Protein AF-A0A1B1E0W0-F1 (afdb_monomer_lite)

InterPro domains:
  IPR008780 Plasmodium vivax Vir [PF05795] (22-224)

Organism: NCBI:txid208452

Sequence (272 aa):
MASEPTSLPSEVLFYGPFRRSTWTDSKECVEGIKNALETNASAESYFNQVNKAVCYVSSMYEHQKNTYSNKEPCHFLYYWIGDVLFSILEENNIKTLLQTICRSIQEKCWNGNFEIPCNPIGKEFFDHMKITYDFLYDYSNIKEYLQHYNTNHNMNFTNYLEKVKEAKNYMSGGCNNQSGYCNNFWNPRKADIEQKLSNLESEINSAQDVKSRAEAAKQSTQLKLDEAILQANKASSLSSAFGTLAALELPAALFLLYKTLSPNNPPTTIIT

Secondary structure (DSSP, 8-state):
-PPP-TTSHHIIIIIHHHHH------SSSSHHHHHHHHT-HHHHTTHHHHHHHHHHHHHHHHS-TT-TT--HHHHHHHHHHHHHHHHHS-HHHHHHHHHHHHHHHHHHHHTT--SS--S---HHHHHHHHHHHHHHHHHHHHHHHHHHSTTT-----HHHHHHHHHHHHHHHHHTTS--HHIIIIIHHHHHHHHHHHHHHHHHHHHHHHHHHHHHHHHHHHHHHHHHHHHHHHHHHHHTTTS-----SSHHHHHHHHHHHH-----------

pLDDT: mean 75.92, std 16.75, range [30.64, 97.19]

Radius of gyration: 27.87 Å; chains: 1; bounding box: 70×48×80 Å

Foldseek 3Di:
DDDDDCPFCLNVVALVCLQVFPDDDDPLQADQLVVLQVVDPQSNVCSVSLSSSSNVLVVVPVVVVPCLPDPSSVVSSLLNVLVVCVVTDDFVSSQVSSLSVVVVSCVRNPVNDDQDDSHRDGPVLSVLLVLLSSCVRRLVVLLVCLVPVLADDPDDCPVSLVSNVVSLVVLVVVLPDPDSNSVRPCVVCSVVSVVSSVSSVVSNVVSVVVHVVVVVVVVVVVVVVVVVVVVVVVVVVVPVPDDDDDDPCVVVVVVVVVPVVDVDDDDDDDDD

Structure (mmCIF, N/CA/C/O backbone):
data_AF-A0A1B1E0W0-F1
#
_entry.id   AF-A0A1B1E0W0-F1
#
loop_
_atom_site.group_PDB
_atom_site.id
_atom_site.type_symbol
_atom_site.label_atom_id
_atom_site.label_alt_id
_atom_site.label_comp_id
_atom_site.label_asym_id
_atom_site.label_entity_id
_atom_site.label_seq_id
_atom_site.pdbx_PDB_ins_code
_atom_site.Cartn_x
_atom_site.Cartn_y
_atom_site.Cartn_z
_atom_site.occupancy
_atom_site.B_iso_or_equiv
_atom_site.auth_seq_id
_atom_site.auth_comp_id
_atom_site.auth_asym_id
_atom_site.auth_atom_id
_atom_site.pdbx_PDB_model_num
ATOM 1 N N . MET A 1 1 ? 5.395 -13.552 3.828 1.00 30.64 1 MET A N 1
ATOM 2 C CA . MET A 1 1 ? 4.331 -12.580 3.493 1.00 30.64 1 MET A CA 1
ATOM 3 C C . MET A 1 1 ? 3.127 -12.862 4.382 1.00 30.64 1 MET A C 1
ATOM 5 O O . MET A 1 1 ? 2.525 -13.915 4.235 1.00 30.64 1 MET A O 1
ATOM 9 N N . ALA A 1 2 ? 2.840 -12.001 5.362 1.00 34.72 2 ALA A N 1
ATOM 10 C CA . ALA A 1 2 ? 1.642 -12.109 6.201 1.00 34.72 2 ALA A CA 1
ATOM 11 C C . ALA A 1 2 ? 0.484 -11.351 5.530 1.00 34.72 2 ALA A C 1
ATOM 13 O O . ALA A 1 2 ? 0.670 -10.193 5.146 1.00 34.72 2 ALA A O 1
ATOM 14 N N . SER A 1 3 ? -0.661 -12.021 5.377 1.00 41.28 3 SER A N 1
ATOM 15 C CA . SER A 1 3 ? -1.827 -11.607 4.586 1.00 41.28 3 SER A CA 1
ATOM 16 C C . SER A 1 3 ? -2.384 -10.243 5.000 1.00 41.28 3 SER A C 1
ATOM 18 O O . SER A 1 3 ? -2.730 -10.038 6.164 1.00 41.28 3 SER A O 1
ATOM 20 N N . GLU A 1 4 ? -2.493 -9.329 4.037 1.00 54.56 4 GLU A N 1
ATOM 21 C CA . GLU A 1 4 ? -3.364 -8.153 4.132 1.00 54.56 4 GLU A CA 1
ATOM 22 C C . GLU A 1 4 ? -4.824 -8.590 4.356 1.00 54.56 4 GLU A C 1
ATOM 24 O O . GLU A 1 4 ? -5.177 -9.728 4.019 1.00 54.56 4 GLU A O 1
ATOM 29 N N . PRO A 1 5 ? -5.686 -7.740 4.944 1.00 60.66 5 PRO A N 1
ATOM 30 C CA . PRO A 1 5 ? -7.094 -8.079 5.086 1.00 60.66 5 PRO A CA 1
ATOM 31 C C . PRO A 1 5 ? -7.699 -8.278 3.690 1.00 60.66 5 PRO A C 1
ATOM 33 O O . PRO A 1 5 ? -7.774 -7.347 2.893 1.00 60.66 5 PRO A O 1
ATOM 36 N N . THR A 1 6 ? -8.140 -9.502 3.392 1.00 62.00 6 THR A N 1
ATOM 37 C CA . THR A 1 6 ? -8.578 -9.926 2.048 1.00 62.00 6 THR A CA 1
ATOM 38 C C . THR A 1 6 ? -9.863 -9.249 1.553 1.00 62.00 6 THR A C 1
ATOM 40 O O . THR A 1 6 ? -10.331 -9.521 0.449 1.00 62.00 6 THR A O 1
ATOM 43 N N . SER A 1 7 ? -10.450 -8.388 2.380 1.00 78.31 7 SER A N 1
ATOM 44 C CA . SER A 1 7 ? -11.706 -7.677 2.158 1.00 78.31 7 SER A CA 1
ATOM 45 C C . SER A 1 7 ? -11.531 -6.178 1.906 1.00 78.31 7 SER A C 1
ATOM 47 O O . SER A 1 7 ? -12.537 -5.483 1.783 1.00 78.31 7 SER A O 1
ATOM 49 N N . LEU A 1 8 ? -10.298 -5.657 1.875 1.00 86.56 8 LEU A N 1
ATOM 50 C CA . LEU A 1 8 ? -10.072 -4.245 1.561 1.00 86.56 8 LEU 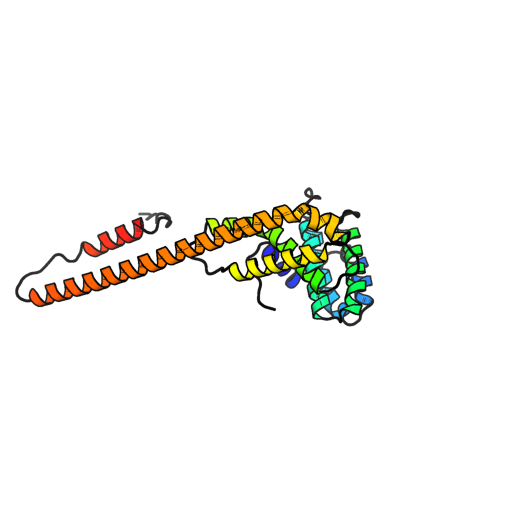A CA 1
ATOM 51 C C . LEU A 1 8 ? -10.432 -3.934 0.098 1.00 86.56 8 LEU A C 1
ATOM 53 O O . LEU A 1 8 ? -10.229 -4.789 -0.767 1.00 86.56 8 LEU A O 1
ATOM 57 N N . PRO A 1 9 ? -10.945 -2.728 -0.206 1.00 89.56 9 PRO A N 1
ATOM 58 C CA . PRO A 1 9 ? -11.277 -2.321 -1.571 1.00 89.56 9 PRO A CA 1
ATOM 59 C C . PRO A 1 9 ? -10.138 -2.513 -2.576 1.00 89.56 9 PRO A C 1
ATOM 61 O O . PRO A 1 9 ? -10.383 -3.046 -3.655 1.00 89.56 9 PRO A O 1
ATOM 64 N N . SER A 1 10 ? -8.907 -2.133 -2.227 1.00 92.25 10 SER A N 1
ATOM 65 C CA . SER A 1 10 ? -7.709 -2.333 -3.055 1.00 92.25 10 SER A CA 1
ATOM 66 C C . SER A 1 10 ? -7.548 -3.799 -3.487 1.00 92.25 10 SER A C 1
ATOM 68 O O . SER A 1 10 ? -7.395 -4.125 -4.669 1.00 92.25 10 SER A O 1
ATOM 70 N N . GLU A 1 11 ? -7.678 -4.707 -2.526 1.00 90.81 11 GLU A N 1
ATOM 71 C CA . GLU A 1 11 ? -7.554 -6.147 -2.707 1.00 90.81 11 GLU A CA 1
ATOM 72 C C . GLU A 1 11 ? -8.745 -6.749 -3.470 1.00 90.81 11 GLU A C 1
ATOM 74 O O . GLU A 1 11 ? -8.561 -7.599 -4.345 1.00 90.81 11 GLU A O 1
ATOM 79 N N . VAL A 1 12 ? -9.969 -6.298 -3.188 1.00 89.25 12 VAL A N 1
ATOM 80 C CA . VAL A 1 12 ? -11.199 -6.821 -3.802 1.00 89.25 12 VAL A CA 1
ATOM 81 C C . VAL A 1 12 ? -11.369 -6.343 -5.245 1.00 89.25 12 VAL A C 1
ATOM 83 O O . VAL A 1 12 ? -11.766 -7.135 -6.102 1.00 89.25 12 VAL A O 1
ATOM 86 N N . LEU A 1 13 ? -11.075 -5.072 -5.523 1.00 89.31 13 LEU A N 1
ATOM 87 C CA . LEU A 1 13 ? -11.341 -4.433 -6.816 1.00 89.31 13 LEU A CA 1
ATOM 88 C C . LEU A 1 13 ? -10.176 -4.555 -7.803 1.00 89.31 13 LEU A C 1
ATOM 90 O O . LEU A 1 13 ? -10.413 -4.551 -9.015 1.00 89.31 13 LEU A O 1
ATOM 94 N N . PHE A 1 14 ? -8.941 -4.692 -7.306 1.00 91.69 14 PHE A N 1
ATOM 95 C CA . PHE A 1 14 ? -7.744 -4.673 -8.149 1.00 91.69 14 PHE A CA 1
ATOM 96 C C . PHE A 1 14 ? -6.871 -5.905 -7.966 1.00 91.69 14 PHE A C 1
ATOM 98 O O . PHE A 1 14 ? -6.846 -6.761 -8.849 1.00 91.69 14 PHE A O 1
ATOM 105 N N . TYR A 1 15 ? -6.184 -6.050 -6.832 1.00 92.94 15 TYR A N 1
ATOM 106 C CA . TYR A 1 15 ? -5.160 -7.089 -6.689 1.00 92.94 15 TYR A CA 1
ATOM 107 C C . TYR A 1 15 ? -5.728 -8.514 -6.822 1.00 92.94 15 TYR A C 1
ATOM 109 O O . TYR A 1 15 ? -5.129 -9.371 -7.475 1.00 92.94 15 TYR A O 1
ATOM 117 N N . GLY A 1 16 ? -6.909 -8.781 -6.260 1.00 91.19 16 GLY A N 1
ATOM 118 C CA . GLY A 1 16 ? -7.642 -10.040 -6.428 1.00 91.19 16 GLY A CA 1
ATOM 119 C C . GLY A 1 16 ? -7.990 -10.335 -7.884 1.00 91.19 16 GLY A C 1
ATOM 120 O O . GLY A 1 16 ? -7.612 -11.398 -8.390 1.00 91.19 16 GLY A O 1
ATOM 121 N N . PRO A 1 17 ? -8.688 -9.421 -8.575 1.00 89.31 17 PRO A N 1
ATOM 122 C CA . PRO A 1 17 ? -8.929 -9.524 -10.007 1.00 89.31 17 PRO A CA 1
ATOM 123 C C . PRO A 1 17 ? -7.660 -9.690 -10.846 1.00 89.31 17 PRO A C 1
ATOM 125 O O . PRO A 1 17 ? -7.644 -10.573 -11.694 1.00 89.31 17 PRO A O 1
ATOM 128 N N . PHE A 1 18 ? -6.570 -8.964 -10.586 1.00 89.75 18 PHE A N 1
ATOM 129 C CA . PHE A 1 18 ? -5.314 -9.128 -11.330 1.00 89.75 18 PHE A CA 1
ATOM 130 C C . PHE A 1 18 ? -4.737 -10.543 -11.192 1.00 89.75 18 PHE A C 1
ATOM 132 O O . PHE A 1 18 ? -4.325 -11.143 -12.183 1.00 89.75 18 PHE A O 1
ATOM 139 N N . ARG A 1 19 ? -4.782 -11.129 -9.986 1.00 88.69 19 ARG A N 1
ATOM 140 C CA . ARG A 1 19 ? -4.324 -12.511 -9.751 1.00 88.69 19 ARG A CA 1
ATOM 141 C C . ARG A 1 19 ? -5.194 -13.561 -10.447 1.00 88.69 19 ARG A C 1
ATOM 143 O O . ARG A 1 19 ? -4.672 -14.606 -10.830 1.00 88.69 19 ARG A O 1
ATOM 150 N N . ARG A 1 20 ? -6.504 -13.314 -10.576 1.00 85.75 20 ARG A N 1
ATOM 151 C CA . ARG A 1 20 ? -7.496 -14.286 -11.084 1.00 85.75 20 ARG A CA 1
ATOM 152 C C . ARG A 1 20 ? -7.978 -14.022 -12.510 1.00 85.75 20 ARG A C 1
ATOM 154 O O . ARG A 1 20 ? -8.744 -14.829 -13.030 1.00 85.75 20 ARG A O 1
ATOM 161 N N . SER A 1 21 ? -7.586 -12.906 -13.118 1.00 75.31 21 SER A N 1
ATOM 162 C CA . SER A 1 21 ? -8.107 -12.458 -14.407 1.00 75.31 21 SER A CA 1
ATOM 163 C C . SER A 1 21 ? -7.947 -13.547 -15.468 1.00 75.31 21 SER A C 1
ATOM 165 O O . SER A 1 21 ? -6.890 -14.161 -15.611 1.00 75.31 21 SER A O 1
ATOM 167 N N . THR A 1 22 ? -9.009 -13.789 -16.229 1.00 72.44 22 THR A N 1
ATOM 168 C CA . THR A 1 22 ? -9.003 -14.654 -17.417 1.00 72.44 22 THR A CA 1
ATOM 169 C C . THR A 1 22 ? -9.140 -13.843 -18.703 1.00 72.44 22 THR A C 1
ATOM 171 O O . THR A 1 22 ? -9.310 -14.425 -19.772 1.00 72.44 22 THR A O 1
ATOM 174 N N . TRP A 1 23 ? -9.072 -12.512 -18.608 1.00 68.00 23 TRP A N 1
ATOM 175 C CA . TRP A 1 23 ? -9.253 -11.604 -19.734 1.00 68.00 23 TRP A CA 1
ATOM 176 C C . TRP A 1 23 ? -8.118 -11.772 -20.744 1.00 68.00 23 TRP A C 1
ATOM 178 O O . TRP A 1 23 ? -6.946 -11.594 -20.419 1.00 68.00 23 TRP A O 1
ATOM 188 N N . THR A 1 24 ? -8.473 -12.152 -21.969 1.00 65.62 24 THR A N 1
ATOM 189 C CA . THR A 1 24 ? -7.525 -12.396 -23.073 1.00 65.62 24 THR A CA 1
ATOM 190 C C . THR A 1 24 ? -7.812 -11.534 -24.300 1.00 65.62 24 THR A C 1
ATOM 192 O O . THR A 1 24 ? -6.948 -11.403 -25.166 1.00 65.62 24 THR A O 1
ATOM 195 N N . ASP A 1 25 ? -8.974 -10.882 -24.340 1.00 56.78 25 ASP A N 1
ATOM 196 C CA . ASP A 1 25 ? -9.397 -10.050 -25.457 1.00 56.78 25 ASP A CA 1
ATOM 197 C C . ASP A 1 25 ? -8.880 -8.625 -25.300 1.00 56.78 25 ASP A C 1
ATOM 199 O O . ASP A 1 25 ? -9.487 -7.801 -24.626 1.00 56.78 25 ASP A O 1
ATOM 203 N N . SER A 1 26 ? -7.739 -8.344 -25.928 1.00 54.69 26 SER A N 1
ATOM 204 C CA . SER A 1 26 ? -7.399 -7.022 -26.458 1.00 54.69 26 SER A CA 1
ATOM 205 C C . SER A 1 26 ? -6.058 -7.091 -27.186 1.00 54.69 26 SER A C 1
ATOM 207 O O . SER A 1 26 ? -5.035 -7.457 -26.611 1.00 54.69 26 SER A O 1
ATOM 209 N N . LYS A 1 27 ? -6.044 -6.708 -28.467 1.00 53.06 27 LYS A N 1
ATOM 210 C CA . LYS A 1 27 ? -4.804 -6.543 -29.243 1.00 53.06 27 LYS A CA 1
ATOM 211 C C . LYS A 1 27 ? -4.024 -5.286 -28.828 1.00 53.06 27 LYS A C 1
ATOM 213 O O . LYS A 1 27 ? -2.831 -5.204 -29.095 1.00 53.06 27 LYS A O 1
ATOM 218 N N . GLU A 1 28 ? -4.669 -4.329 -28.157 1.00 55.34 28 GLU A N 1
ATOM 219 C CA . GLU A 1 28 ? -4.075 -3.035 -27.789 1.00 55.34 28 GLU A CA 1
ATOM 220 C C . GLU A 1 28 ? -3.400 -3.021 -26.410 1.00 55.34 28 GLU A C 1
ATOM 222 O O . GLU A 1 28 ? -2.603 -2.116 -26.136 1.00 55.34 28 GLU A O 1
ATOM 227 N N . CYS A 1 29 ? -3.663 -4.032 -25.575 1.00 60.81 29 CYS A N 1
ATOM 228 C CA . CYS A 1 29 ? -3.142 -4.155 -24.208 1.00 60.81 29 CYS A CA 1
ATOM 229 C C . CYS A 1 29 ? -1.667 -4.569 -24.114 1.00 60.81 29 CYS A C 1
ATOM 231 O O . CYS A 1 29 ? -1.077 -4.507 -23.040 1.00 60.81 29 CYS A O 1
ATOM 233 N N . VAL A 1 30 ? -1.065 -5.024 -25.214 1.00 62.91 30 VAL A N 1
ATOM 234 C CA . VAL A 1 30 ? 0.010 -6.021 -25.120 1.00 62.91 30 VAL A CA 1
ATOM 235 C C . VAL A 1 30 ? 1.390 -5.496 -25.512 1.00 62.91 30 VAL A C 1
ATOM 237 O O . VAL A 1 30 ? 2.377 -5.842 -24.872 1.00 62.91 30 VAL A O 1
ATOM 240 N N . GLU A 1 31 ? 1.491 -4.670 -26.555 1.00 67.31 31 GLU A N 1
ATOM 241 C CA . GLU A 1 31 ? 2.745 -4.544 -27.317 1.00 67.31 31 GLU A CA 1
ATOM 242 C C . GLU A 1 31 ? 3.930 -3.984 -26.505 1.00 67.31 31 GLU A C 1
ATOM 244 O O . GLU A 1 31 ? 4.997 -4.592 -26.488 1.00 67.31 31 GLU A O 1
ATOM 249 N N . GLY A 1 32 ? 3.746 -2.894 -25.750 1.00 68.06 32 GLY A N 1
ATOM 250 C CA . GLY A 1 32 ? 4.831 -2.296 -24.953 1.00 68.06 32 GLY A CA 1
ATOM 251 C C . GLY A 1 32 ? 5.286 -3.165 -23.772 1.00 68.06 32 GLY A C 1
ATOM 252 O O . GLY A 1 32 ? 6.482 -3.339 -23.540 1.00 68.06 32 GLY A O 1
ATOM 253 N N . ILE A 1 33 ? 4.335 -3.772 -23.055 1.00 70.06 33 ILE A N 1
ATOM 254 C CA . ILE A 1 33 ? 4.616 -4.596 -21.867 1.00 70.06 33 ILE A CA 1
ATOM 255 C C . ILE A 1 33 ? 5.191 -5.958 -22.269 1.00 70.06 33 ILE A C 1
ATOM 257 O O . ILE A 1 33 ? 6.099 -6.457 -21.606 1.00 70.06 33 ILE A O 1
ATOM 261 N N . LYS A 1 34 ? 4.724 -6.529 -23.384 1.00 71.81 34 LYS A N 1
ATOM 262 C CA . LYS A 1 34 ? 5.293 -7.740 -23.982 1.00 71.81 34 LYS A CA 1
ATOM 263 C C . LYS A 1 34 ? 6.762 -7.546 -24.325 1.00 71.81 34 LYS A C 1
ATOM 265 O O . LYS A 1 34 ? 7.596 -8.288 -23.818 1.00 71.81 34 LYS A O 1
ATOM 270 N N . ASN A 1 35 ? 7.068 -6.507 -25.102 1.00 72.81 35 ASN A N 1
ATOM 271 C CA . ASN A 1 35 ? 8.436 -6.211 -25.514 1.00 72.81 35 ASN A CA 1
ATOM 272 C C . ASN A 1 35 ? 9.352 -5.989 -24.302 1.00 72.81 35 ASN A C 1
ATOM 274 O O . ASN A 1 35 ? 10.508 -6.395 -24.328 1.00 72.81 35 ASN A O 1
ATOM 278 N N . ALA A 1 36 ? 8.843 -5.386 -23.220 1.00 71.44 36 ALA A N 1
ATOM 279 C CA . ALA A 1 36 ? 9.597 -5.227 -21.980 1.00 71.44 36 ALA A CA 1
ATOM 280 C C . ALA A 1 36 ? 9.909 -6.577 -21.308 1.00 71.44 36 ALA A C 1
ATOM 282 O O . ALA A 1 36 ? 11.049 -6.817 -20.914 1.00 71.44 36 ALA A O 1
ATOM 283 N N . LEU A 1 37 ? 8.917 -7.462 -21.190 1.00 72.00 37 LEU A N 1
ATOM 284 C CA . LEU A 1 37 ? 9.051 -8.748 -20.498 1.00 72.00 37 LEU A CA 1
ATOM 285 C C . LEU A 1 37 ? 9.873 -9.778 -21.290 1.00 72.00 37 LEU A C 1
ATOM 287 O O . LEU A 1 37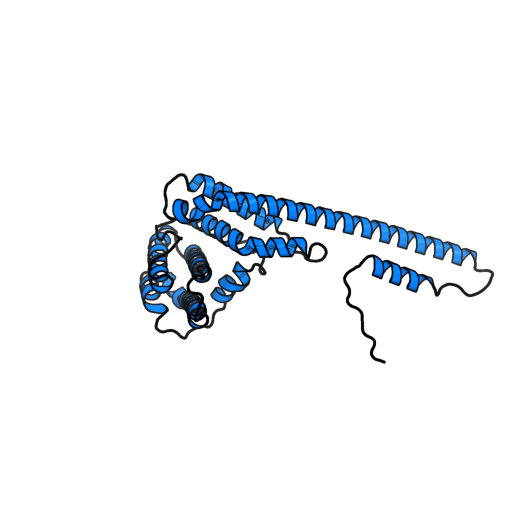 ? 10.612 -10.541 -20.677 1.00 72.00 37 LEU A O 1
ATOM 291 N N . GLU A 1 38 ? 9.829 -9.755 -22.625 1.00 72.81 38 GLU A N 1
ATOM 292 C CA . GLU A 1 38 ? 10.633 -10.638 -23.494 1.00 72.81 38 GLU A CA 1
ATOM 293 C C . GLU A 1 38 ? 12.147 -10.387 -23.382 1.00 72.81 38 GLU A C 1
ATOM 295 O O . GLU A 1 38 ? 12.949 -11.256 -23.719 1.00 72.81 38 GLU A O 1
ATOM 300 N N . THR A 1 39 ? 12.572 -9.235 -22.847 1.00 72.19 39 THR A N 1
ATOM 301 C CA . THR A 1 39 ? 13.998 -8.979 -22.572 1.00 72.19 39 THR A CA 1
ATOM 302 C C . THR A 1 39 ? 14.554 -9.801 -21.401 1.00 72.19 39 THR A C 1
ATOM 304 O O . THR A 1 39 ? 15.762 -9.780 -21.160 1.00 72.19 39 THR A O 1
ATOM 307 N N . ASN A 1 40 ? 13.705 -10.537 -20.669 1.00 69.38 40 ASN A N 1
ATOM 308 C CA . ASN A 1 40 ? 14.100 -11.350 -19.523 1.00 69.38 40 ASN A CA 1
ATOM 309 C C . ASN A 1 40 ? 13.359 -12.702 -19.495 1.00 69.38 40 ASN A C 1
ATOM 311 O O . ASN A 1 40 ? 12.164 -12.761 -19.217 1.00 69.38 40 ASN A O 1
ATOM 315 N N . ALA A 1 41 ? 14.092 -13.803 -19.690 1.00 68.69 41 ALA A N 1
ATOM 316 C CA . ALA A 1 41 ? 13.530 -15.159 -19.762 1.00 68.69 41 ALA A CA 1
ATOM 317 C C . ALA A 1 41 ? 12.743 -15.590 -18.504 1.00 68.69 41 ALA A C 1
ATOM 319 O O . ALA A 1 41 ? 11.774 -16.340 -18.597 1.00 68.69 41 ALA A O 1
ATOM 320 N N . SER A 1 42 ? 13.116 -15.104 -17.314 1.00 69.44 42 SER A N 1
ATOM 321 C CA . SER A 1 42 ? 12.374 -15.394 -16.079 1.00 69.44 42 SER A CA 1
ATOM 322 C C . SER A 1 42 ? 11.059 -14.609 -16.010 1.00 69.44 42 SER A C 1
ATOM 324 O O . SER A 1 42 ? 10.048 -15.135 -15.539 1.00 69.44 42 SER A O 1
ATOM 326 N N . ALA A 1 43 ? 11.045 -13.373 -16.516 1.00 67.00 43 ALA A N 1
ATOM 327 C CA . ALA A 1 43 ? 9.855 -12.524 -16.569 1.00 67.00 43 ALA A CA 1
ATOM 328 C C . ALA A 1 43 ? 8.866 -12.952 -17.671 1.00 67.00 43 ALA A C 1
ATOM 330 O O . ALA A 1 43 ? 7.656 -12.788 -17.505 1.00 67.00 43 ALA A O 1
ATOM 331 N N . GLU A 1 44 ? 9.362 -13.566 -18.750 1.00 69.62 44 GLU A N 1
ATOM 332 C CA . GLU A 1 44 ? 8.558 -14.133 -19.840 1.00 69.62 44 GLU A CA 1
ATOM 333 C C . GLU A 1 44 ? 7.491 -15.111 -19.317 1.00 69.62 44 GLU A C 1
ATOM 335 O O . GLU A 1 44 ? 6.336 -15.067 -19.737 1.00 69.62 44 GLU A O 1
ATOM 340 N N . SER A 1 45 ? 7.830 -15.927 -18.312 1.00 71.19 45 SER A N 1
ATOM 341 C CA . SER A 1 45 ? 6.894 -16.893 -17.713 1.00 71.19 45 SER A CA 1
ATOM 342 C C . SER A 1 45 ? 5.669 -16.251 -17.034 1.00 71.19 45 SER A C 1
ATOM 344 O O . SER A 1 45 ? 4.615 -16.883 -16.932 1.00 71.19 45 SER A O 1
ATOM 346 N N . TYR A 1 46 ? 5.763 -14.974 -16.645 1.00 74.94 46 TYR A N 1
ATOM 347 C CA . TYR A 1 46 ? 4.679 -14.200 -16.026 1.00 74.94 46 TYR A CA 1
ATOM 348 C C . TYR A 1 46 ? 3.953 -13.287 -17.009 1.00 74.94 46 TYR A C 1
ATOM 350 O O . TYR A 1 46 ? 2.938 -12.685 -16.647 1.00 74.94 46 TYR A O 1
ATOM 358 N N . PHE A 1 47 ? 4.408 -13.232 -18.263 1.00 76.62 47 PHE A N 1
ATOM 359 C CA . PHE A 1 47 ? 3.803 -12.423 -19.314 1.00 76.62 47 PHE A CA 1
ATOM 360 C C . PHE A 1 47 ? 2.296 -12.640 -19.406 1.00 76.62 47 PHE A C 1
ATOM 362 O O . PHE A 1 47 ? 1.536 -11.679 -19.375 1.00 76.62 47 PHE A O 1
ATOM 369 N N . ASN A 1 48 ? 1.845 -13.896 -19.421 1.00 77.31 48 ASN A N 1
ATOM 370 C CA . ASN A 1 48 ? 0.420 -14.202 -19.512 1.00 77.31 48 ASN A CA 1
ATOM 371 C C . ASN A 1 48 ? -0.382 -13.617 -18.341 1.00 77.31 48 ASN A C 1
ATOM 373 O O . ASN A 1 48 ? -1.494 -13.135 -18.549 1.00 77.31 48 ASN A O 1
ATOM 377 N N . GLN A 1 49 ? 0.160 -13.649 -17.121 1.00 82.12 49 GLN A N 1
ATOM 378 C CA . GLN A 1 49 ? -0.521 -13.119 -15.940 1.00 82.12 49 GLN A CA 1
ATOM 379 C C . GLN A 1 49 ? -0.543 -11.590 -15.956 1.00 82.12 49 GLN A C 1
ATOM 381 O O . GLN A 1 49 ? -1.596 -10.992 -15.739 1.00 82.12 49 GLN A O 1
ATOM 386 N N . VAL A 1 50 ? 0.593 -10.962 -16.276 1.00 81.31 50 VAL A N 1
ATOM 387 C CA . VAL A 1 50 ? 0.683 -9.505 -16.407 1.00 81.31 50 VAL A CA 1
ATOM 388 C C . VAL A 1 50 ? -0.243 -9.003 -17.505 1.00 81.31 50 VAL A C 1
ATOM 390 O O . VAL A 1 50 ? -1.008 -8.071 -17.284 1.00 81.31 50 VAL A O 1
ATOM 393 N N . ASN A 1 51 ? -0.260 -9.681 -18.648 1.00 78.81 51 ASN A N 1
ATOM 394 C CA . ASN A 1 51 ? -1.126 -9.351 -19.766 1.00 78.81 51 ASN A CA 1
ATOM 395 C C . ASN A 1 51 ? -2.609 -9.395 -19.375 1.00 78.81 51 ASN A C 1
ATOM 397 O O . ASN A 1 51 ? -3.351 -8.462 -19.654 1.00 78.81 51 ASN A O 1
ATOM 401 N N . LYS A 1 52 ? -3.039 -10.437 -18.655 1.00 83.00 52 LYS A N 1
ATOM 402 C CA . LYS A 1 52 ? -4.417 -10.556 -18.152 1.00 83.00 52 LYS A CA 1
ATOM 403 C C . LYS A 1 52 ? -4.801 -9.429 -17.189 1.00 83.00 52 LYS A C 1
ATOM 405 O O . LYS A 1 52 ? -5.955 -8.997 -17.196 1.00 83.00 52 LYS A O 1
ATOM 410 N N . ALA A 1 53 ? -3.868 -8.965 -16.358 1.00 85.62 53 ALA A N 1
ATOM 411 C CA . ALA A 1 53 ? -4.090 -7.833 -15.460 1.00 85.62 53 ALA A CA 1
ATOM 412 C C . ALA A 1 53 ? -4.185 -6.506 -16.231 1.00 85.62 53 ALA A C 1
ATOM 414 O O . ALA A 1 53 ? -5.091 -5.715 -15.973 1.00 85.62 53 ALA A O 1
ATOM 415 N N . VAL A 1 54 ? -3.317 -6.297 -17.226 1.00 81.00 54 VAL A N 1
ATOM 416 C CA . VAL A 1 54 ? -3.359 -5.123 -18.113 1.00 81.00 54 VAL A CA 1
ATOM 417 C C . VAL A 1 54 ? -4.674 -5.084 -18.892 1.00 81.00 54 VAL A C 1
ATOM 419 O O . VAL A 1 54 ? -5.352 -4.063 -18.873 1.00 81.00 54 VAL A O 1
ATOM 422 N N . CYS A 1 55 ? -5.087 -6.205 -19.495 1.00 79.00 55 CYS A N 1
ATOM 423 C CA . CYS A 1 55 ? -6.365 -6.310 -20.201 1.00 79.00 55 CYS A CA 1
ATOM 424 C C . CYS A 1 55 ? -7.557 -6.006 -19.296 1.00 79.00 55 CYS A C 1
ATOM 426 O O . CYS A 1 55 ? -8.482 -5.309 -19.706 1.00 79.00 55 CYS A O 1
ATOM 428 N N . TYR A 1 56 ? -7.530 -6.495 -18.054 1.00 83.50 56 TYR A N 1
ATOM 429 C CA . TYR A 1 56 ? -8.567 -6.167 -17.085 1.00 83.50 56 TYR A CA 1
ATOM 430 C C . TYR A 1 56 ? -8.625 -4.653 -16.836 1.00 83.50 56 TYR A C 1
ATOM 432 O O . TYR A 1 56 ? -9.699 -4.068 -16.951 1.00 83.50 56 TYR A O 1
ATOM 440 N N . VAL A 1 57 ? -7.485 -3.995 -16.604 1.00 80.75 57 VAL A N 1
ATOM 441 C CA . VAL A 1 57 ? -7.428 -2.533 -16.443 1.00 80.75 57 VAL A CA 1
ATOM 442 C C . VAL A 1 57 ? -7.947 -1.798 -17.679 1.00 80.75 57 VAL A C 1
ATOM 444 O O . VAL A 1 57 ? -8.778 -0.906 -17.537 1.00 80.75 57 VAL A O 1
ATOM 447 N N . SER A 1 58 ? -7.544 -2.191 -18.887 1.00 76.38 58 SER A N 1
ATOM 448 C CA . SER A 1 58 ? -8.058 -1.594 -20.126 1.00 76.38 58 SER A CA 1
ATOM 449 C C . SER A 1 58 ? -9.574 -1.753 -20.269 1.00 76.38 58 SER A C 1
ATOM 451 O O . SER A 1 58 ? -10.259 -0.780 -20.583 1.00 76.38 58 SER A O 1
ATOM 453 N N . SER A 1 59 ? -10.126 -2.924 -19.935 1.00 76.25 59 SER A N 1
ATOM 454 C CA . SER A 1 59 ? -11.578 -3.153 -19.955 1.00 76.25 59 SER A CA 1
ATOM 455 C C . SER A 1 59 ? -12.336 -2.240 -18.980 1.00 76.25 59 SER A C 1
ATOM 457 O O . SER A 1 59 ? -13.447 -1.796 -19.283 1.00 76.25 59 SER A O 1
ATOM 459 N N . MET A 1 60 ? -11.723 -1.883 -17.840 1.00 76.81 60 MET A N 1
ATOM 460 C CA . MET A 1 60 ? -12.311 -0.927 -16.896 1.00 76.81 60 MET A CA 1
ATOM 461 C C . MET A 1 60 ? -12.489 0.457 -17.530 1.00 76.81 60 MET A C 1
ATOM 463 O O . MET A 1 60 ? -13.449 1.141 -17.192 1.00 76.81 60 MET A O 1
ATOM 467 N N . TYR A 1 61 ? -11.623 0.854 -18.467 1.00 71.38 61 TYR A N 1
ATOM 468 C CA . TYR A 1 61 ? -11.735 2.123 -19.190 1.00 71.38 61 TYR A CA 1
ATOM 469 C C . TYR A 1 61 ? -12.680 2.041 -20.398 1.00 71.38 61 TYR A C 1
ATOM 471 O O . TYR A 1 61 ? -13.455 2.966 -20.631 1.00 71.38 61 TYR A O 1
ATOM 479 N N . GLU A 1 62 ? -12.681 0.932 -21.141 1.00 64.50 62 GLU A N 1
ATOM 480 C CA . GLU A 1 62 ? -13.562 0.742 -22.307 1.00 64.50 62 GLU A CA 1
ATOM 481 C C . GLU A 1 62 ? -15.049 0.671 -21.926 1.00 64.50 62 GLU A C 1
ATOM 483 O O . GLU A 1 62 ? -15.916 1.208 -22.625 1.00 64.50 62 GLU A O 1
ATOM 488 N N . HIS A 1 63 ? -15.361 0.027 -20.799 1.00 56.62 63 HIS A N 1
ATOM 489 C CA . HIS A 1 63 ? -16.732 -0.097 -20.304 1.00 56.62 63 HIS A CA 1
ATOM 490 C C . HIS A 1 63 ? -17.206 1.131 -19.512 1.00 56.62 63 HIS A C 1
ATOM 492 O O . HIS A 1 63 ? -18.411 1.315 -19.332 1.00 56.62 63 HIS A O 1
ATOM 498 N N . GLN A 1 64 ? -16.294 2.019 -19.109 1.00 54.84 64 GLN A N 1
ATOM 499 C CA . GLN A 1 64 ? -16.601 3.286 -18.442 1.00 54.84 64 GLN A CA 1
ATOM 500 C C . GLN A 1 64 ? -16.464 4.458 -19.420 1.00 54.84 64 GLN A C 1
ATOM 502 O O . GLN A 1 64 ? -15.607 5.327 -19.267 1.00 54.84 64 GLN A O 1
ATOM 507 N N . LYS A 1 65 ? -17.354 4.509 -20.420 1.00 44.72 65 LYS A N 1
ATOM 508 C CA . LYS A 1 65 ? -17.364 5.498 -21.518 1.00 44.72 65 LYS A CA 1
ATOM 509 C C . LYS A 1 65 ? -17.388 6.993 -21.125 1.00 44.72 65 LYS A C 1
ATOM 511 O O . LYS A 1 65 ? -17.520 7.808 -22.027 1.00 44.72 65 LYS A O 1
ATOM 516 N N . ASN A 1 66 ? -17.277 7.392 -19.851 1.00 41.44 66 ASN A N 1
ATOM 517 C CA . ASN A 1 66 ? -17.290 8.806 -19.439 1.00 41.44 66 ASN A CA 1
ATOM 518 C C . ASN A 1 66 ? -16.527 9.164 -18.142 1.00 41.44 66 ASN A C 1
ATOM 520 O O . ASN A 1 66 ? -16.723 10.257 -17.616 1.00 41.44 66 ASN A O 1
ATOM 524 N N . THR A 1 67 ? -15.622 8.327 -17.624 1.00 45.72 67 THR A N 1
ATOM 525 C CA . THR A 1 67 ? -14.833 8.668 -16.416 1.00 45.72 67 THR A CA 1
ATOM 526 C C . THR A 1 67 ? -13.328 8.530 -16.642 1.00 45.72 67 THR A C 1
ATOM 528 O O . THR A 1 67 ? -12.627 7.834 -15.917 1.00 45.72 67 THR A O 1
ATOM 531 N N . TYR A 1 68 ? -12.798 9.288 -17.607 1.00 46.19 68 TYR A N 1
ATOM 532 C CA . TYR A 1 68 ? -11.356 9.451 -17.880 1.00 46.19 68 TYR A CA 1
ATOM 533 C C . TYR A 1 68 ? -10.536 10.091 -16.733 1.00 46.19 68 TYR A C 1
ATOM 535 O O . TYR A 1 68 ? -9.394 10.494 -16.934 1.00 46.19 68 TYR A O 1
ATOM 543 N N . SER A 1 69 ? -11.096 10.208 -15.526 1.00 53.41 69 SER A N 1
ATOM 544 C CA . SER A 1 69 ? -10.419 10.809 -14.372 1.00 53.41 69 SER A CA 1
ATOM 545 C C . SER A 1 69 ? -9.960 9.790 -13.327 1.00 53.41 69 SER A C 1
ATOM 547 O O . SER A 1 69 ? -9.189 10.172 -12.448 1.00 53.41 69 SER A O 1
ATOM 549 N N . ASN A 1 70 ? -10.420 8.533 -13.389 1.00 65.94 70 ASN A N 1
ATOM 550 C CA . ASN A 1 70 ? -10.097 7.530 -12.372 1.00 65.94 70 ASN A CA 1
ATOM 551 C C . ASN A 1 70 ? -8.703 6.954 -12.647 1.00 65.94 70 ASN A C 1
ATOM 553 O O . ASN A 1 70 ? -8.504 6.186 -13.597 1.00 65.94 70 ASN A O 1
ATOM 557 N N . LYS A 1 71 ? -7.722 7.383 -11.851 1.00 76.31 71 LYS A N 1
ATOM 558 C CA . LYS A 1 71 ? -6.326 6.988 -12.016 1.00 76.31 71 LYS A CA 1
ATOM 559 C C . LYS A 1 71 ? -5.955 5.687 -11.271 1.00 76.31 71 LYS A C 1
ATOM 561 O O . LYS A 1 71 ? -4.886 5.102 -11.420 1.00 76.31 71 LYS A O 1
ATOM 566 N N . GLU A 1 72 ? -6.847 5.220 -10.437 1.00 85.25 72 GLU A N 1
ATOM 567 C CA . GLU A 1 72 ? -6.624 4.161 -9.481 1.00 85.25 72 GLU A CA 1
ATOM 568 C C . GLU A 1 72 ? -6.257 2.829 -10.162 1.00 85.25 72 GLU A C 1
ATOM 570 O O . GLU A 1 72 ? -5.232 2.254 -9.783 1.00 85.25 72 GLU A O 1
ATOM 575 N N . PRO A 1 73 ? -6.962 2.364 -11.223 1.00 86.19 73 PRO A N 1
ATOM 576 C CA . PRO A 1 73 ? -6.707 1.054 -11.820 1.00 86.19 73 PRO A CA 1
ATOM 577 C C . PRO A 1 73 ? -5.251 0.800 -12.199 1.00 86.19 73 PRO A C 1
ATOM 579 O O . PRO A 1 73 ? -4.709 -0.243 -11.829 1.00 86.19 73 PRO A O 1
ATOM 582 N N . CYS A 1 74 ? -4.583 1.734 -12.885 1.00 83.75 74 CYS A N 1
ATOM 583 C CA . CYS A 1 74 ? -3.197 1.485 -13.273 1.00 83.75 74 CYS A CA 1
ATOM 584 C C . CYS A 1 74 ? -2.135 1.922 -12.256 1.00 83.75 74 CYS A C 1
ATOM 586 O O . CYS A 1 74 ? -0.996 1.470 -12.374 1.00 83.75 74 CYS A O 1
ATOM 588 N N . HIS A 1 75 ? -2.489 2.682 -11.212 1.00 87.06 75 HIS A N 1
ATOM 589 C CA . HIS A 1 75 ? -1.641 2.759 -10.017 1.00 87.06 75 HIS A CA 1
ATOM 590 C C . HIS A 1 75 ? -1.558 1.384 -9.339 1.00 87.06 75 HIS A C 1
ATOM 592 O O . HIS A 1 75 ? -0.463 0.885 -9.082 1.00 87.06 75 HIS A O 1
ATOM 598 N N . PHE A 1 76 ? -2.704 0.728 -9.138 1.00 91.31 76 PHE A N 1
ATOM 599 C CA . PHE A 1 76 ? -2.741 -0.628 -8.591 1.00 91.31 76 PHE A CA 1
ATOM 600 C C . PHE A 1 76 ? -2.051 -1.641 -9.508 1.00 91.31 76 PHE A C 1
ATOM 602 O O . PHE A 1 76 ? -1.335 -2.514 -9.023 1.00 91.31 76 PHE A O 1
ATOM 609 N N . LEU A 1 77 ? -2.208 -1.516 -10.831 1.00 89.25 77 LEU A N 1
ATOM 610 C CA . LEU A 1 77 ? -1.499 -2.367 -11.792 1.00 89.25 77 LEU A CA 1
ATOM 611 C C . LEU A 1 77 ? 0.020 -2.245 -11.655 1.00 89.25 77 LEU A C 1
ATOM 613 O O . LEU A 1 77 ? 0.715 -3.257 -11.652 1.00 89.25 77 LEU A O 1
ATOM 617 N N . TYR A 1 78 ? 0.531 -1.018 -11.527 1.00 89.12 78 TYR A N 1
ATOM 618 C CA . TYR A 1 78 ? 1.956 -0.770 -11.332 1.00 89.12 78 TYR A CA 1
ATOM 619 C C . TYR A 1 78 ? 2.478 -1.467 -10.070 1.00 89.12 78 TYR A C 1
ATOM 621 O O . TYR A 1 78 ? 3.470 -2.197 -10.140 1.00 89.12 78 TYR A O 1
ATOM 629 N N . TYR A 1 79 ? 1.789 -1.295 -8.938 1.00 92.06 79 TYR A N 1
ATOM 630 C CA . TYR A 1 79 ? 2.195 -1.930 -7.685 1.00 92.06 79 TYR A CA 1
ATOM 631 C C . TYR A 1 79 ? 2.092 -3.456 -7.741 1.00 92.06 79 TYR A C 1
ATOM 633 O O . TYR A 1 79 ? 2.975 -4.166 -7.270 1.00 92.06 79 TYR A O 1
ATOM 641 N N . TRP A 1 80 ? 1.058 -3.983 -8.388 1.00 93.19 80 TRP A N 1
ATOM 642 C CA . TRP A 1 80 ? 0.904 -5.423 -8.539 1.00 93.19 80 TRP A CA 1
ATOM 643 C C . TRP A 1 80 ? 1.995 -6.042 -9.423 1.00 93.19 80 TRP A C 1
ATOM 645 O O . TRP A 1 80 ? 2.549 -7.085 -9.079 1.00 93.19 80 TRP A O 1
ATOM 655 N N . ILE A 1 81 ? 2.354 -5.396 -10.538 1.00 89.00 81 ILE A N 1
ATOM 656 C CA . ILE A 1 81 ? 3.444 -5.875 -11.398 1.00 89.00 81 ILE A CA 1
ATOM 657 C C . ILE A 1 81 ? 4.773 -5.836 -10.646 1.00 89.00 81 ILE A C 1
ATOM 659 O O . ILE A 1 81 ? 5.540 -6.794 -10.727 1.00 89.00 81 ILE A O 1
ATOM 663 N N . GLY A 1 82 ? 5.053 -4.758 -9.910 1.00 89.69 82 GLY A N 1
ATOM 664 C CA . GLY A 1 82 ? 6.274 -4.686 -9.114 1.00 89.69 82 GLY A CA 1
ATOM 665 C C . GLY A 1 82 ? 6.344 -5.798 -8.065 1.00 89.69 82 GLY A C 1
ATOM 666 O O . GLY A 1 82 ? 7.374 -6.460 -7.994 1.00 89.69 82 GLY A O 1
ATOM 667 N N . ASP A 1 83 ? 5.253 -6.098 -7.350 1.00 91.38 83 ASP A N 1
ATOM 668 C CA . ASP A 1 83 ? 5.191 -7.237 -6.416 1.00 91.38 83 ASP A CA 1
ATOM 669 C C . ASP A 1 83 ? 5.534 -8.569 -7.098 1.00 91.38 83 ASP A C 1
ATOM 671 O O . ASP A 1 83 ? 6.323 -9.359 -6.570 1.00 91.38 83 ASP A O 1
ATOM 675 N N . VAL A 1 84 ? 4.973 -8.814 -8.288 1.00 88.44 84 VAL A N 1
ATOM 676 C CA . VAL A 1 84 ? 5.270 -10.018 -9.078 1.00 88.44 84 VAL A CA 1
ATOM 677 C C . VAL A 1 84 ? 6.758 -10.067 -9.426 1.00 88.44 84 VAL A C 1
ATOM 679 O O . VAL A 1 84 ? 7.417 -11.067 -9.143 1.00 88.44 84 VAL A O 1
ATOM 682 N N . LEU A 1 85 ? 7.323 -8.986 -9.969 1.00 86.19 85 LEU A N 1
ATOM 683 C CA . LEU A 1 85 ? 8.728 -8.945 -10.382 1.00 86.19 85 LEU A CA 1
ATOM 684 C C . LEU A 1 85 ? 9.699 -9.080 -9.201 1.00 86.19 85 LEU A C 1
ATOM 686 O O . LEU A 1 85 ? 10.656 -9.849 -9.286 1.00 86.19 85 LEU A O 1
ATOM 690 N N . PHE A 1 86 ? 9.436 -8.397 -8.083 1.00 87.75 86 PHE A N 1
ATOM 691 C CA . PHE A 1 86 ? 10.228 -8.504 -6.852 1.00 87.75 86 PHE A CA 1
ATOM 692 C C . PHE A 1 86 ? 10.141 -9.871 -6.178 1.00 87.75 86 PHE A C 1
ATOM 694 O O . PHE A 1 86 ? 11.007 -10.189 -5.364 1.00 87.75 86 PHE A O 1
ATOM 701 N N . SER A 1 87 ? 9.148 -10.694 -6.518 1.00 86.06 87 SER A N 1
ATOM 702 C CA . SER A 1 87 ? 9.065 -12.069 -6.019 1.00 86.06 87 SER A CA 1
ATOM 703 C C . SER A 1 87 ? 9.891 -13.080 -6.824 1.00 86.06 87 SER A C 1
ATOM 705 O O . SER A 1 87 ? 10.122 -14.183 -6.330 1.00 86.06 87 SER A O 1
ATOM 707 N N . ILE A 1 88 ? 10.351 -12.725 -8.033 1.00 81.88 88 ILE A N 1
ATOM 708 C CA . ILE A 1 88 ? 10.954 -13.688 -8.977 1.00 81.88 88 ILE A CA 1
ATOM 709 C C . ILE A 1 88 ? 12.328 -13.288 -9.522 1.00 81.88 88 ILE A C 1
ATOM 711 O O . ILE A 1 88 ? 13.058 -14.154 -10.002 1.00 81.88 88 ILE A O 1
ATOM 715 N N . LEU A 1 89 ? 12.683 -12.003 -9.497 1.00 81.69 89 LEU A N 1
ATOM 716 C CA . LEU A 1 89 ? 13.939 -11.497 -10.051 1.00 81.69 89 LEU A CA 1
ATOM 717 C C . LEU A 1 89 ? 14.863 -10.960 -8.951 1.00 81.69 89 LEU A C 1
ATOM 719 O O . LEU A 1 89 ? 14.430 -10.540 -7.880 1.00 81.69 89 LEU A O 1
ATOM 723 N N . GLU A 1 90 ? 16.158 -10.910 -9.252 1.00 79.69 90 GLU A N 1
ATOM 724 C CA . GLU A 1 90 ? 17.127 -10.173 -8.440 1.00 79.69 90 GLU A CA 1
ATOM 725 C C . GLU A 1 90 ? 16.943 -8.656 -8.598 1.00 79.69 90 GLU A C 1
ATOM 727 O O . GLU A 1 90 ? 16.648 -8.159 -9.689 1.00 79.69 90 GLU A O 1
ATOM 732 N N . GLU A 1 91 ? 17.180 -7.898 -7.524 1.00 74.06 91 GLU A N 1
ATOM 733 C CA . GLU A 1 91 ? 16.864 -6.464 -7.437 1.00 74.06 91 GLU A CA 1
ATOM 734 C C . GLU A 1 91 ? 17.457 -5.618 -8.579 1.00 74.06 91 GLU A C 1
ATOM 736 O O . GLU A 1 91 ? 16.796 -4.714 -9.099 1.00 74.06 91 GLU A O 1
ATOM 741 N N . ASN A 1 92 ? 18.684 -5.924 -9.011 1.00 72.88 92 ASN A N 1
ATOM 742 C CA . ASN A 1 92 ? 19.358 -5.182 -10.079 1.00 72.88 92 ASN A CA 1
ATOM 743 C C . ASN A 1 92 ? 18.658 -5.329 -11.439 1.00 72.88 92 ASN A C 1
ATOM 745 O O . ASN A 1 92 ? 18.622 -4.372 -12.209 1.00 72.88 92 ASN A O 1
ATOM 749 N N . ASN A 1 93 ? 18.049 -6.486 -11.710 1.00 74.62 93 ASN A N 1
ATOM 750 C CA . ASN A 1 93 ? 17.340 -6.748 -12.964 1.00 74.62 93 ASN A CA 1
ATOM 751 C C . ASN A 1 93 ? 15.934 -6.126 -12.972 1.00 74.62 93 ASN A C 1
ATOM 753 O O . ASN A 1 93 ? 15.389 -5.820 -14.033 1.00 74.62 93 ASN A O 1
ATOM 757 N N . ILE A 1 94 ? 15.351 -5.897 -11.792 1.00 79.94 94 ILE A N 1
ATOM 758 C CA . ILE A 1 94 ? 13.985 -5.376 -11.655 1.00 79.94 94 ILE A CA 1
ATOM 759 C C . ILE A 1 94 ? 13.920 -3.892 -11.958 1.00 79.94 94 ILE A C 1
ATOM 761 O O . ILE A 1 94 ? 12.987 -3.447 -12.615 1.00 79.94 94 ILE A O 1
ATOM 765 N N . LYS A 1 95 ? 14.900 -3.118 -11.494 1.00 80.88 95 LYS A N 1
ATOM 766 C CA . LYS A 1 95 ? 14.882 -1.653 -11.577 1.00 80.88 95 LYS A CA 1
ATOM 767 C C . LYS A 1 95 ? 14.633 -1.144 -12.999 1.00 80.88 95 LYS A C 1
ATOM 769 O O . LYS A 1 95 ? 13.747 -0.317 -13.210 1.00 80.88 95 LYS A O 1
ATOM 774 N N . THR A 1 96 ? 15.376 -1.672 -13.968 1.00 79.88 96 THR A N 1
ATOM 775 C CA . THR A 1 96 ? 15.232 -1.312 -15.385 1.00 79.88 96 THR A CA 1
ATOM 776 C C . THR A 1 96 ? 13.940 -1.863 -15.983 1.00 79.88 96 THR A C 1
ATOM 778 O O . THR A 1 96 ? 13.243 -1.148 -16.700 1.00 79.88 96 THR A O 1
ATOM 781 N N . LEU A 1 97 ? 13.578 -3.108 -15.661 1.00 82.44 97 LEU A N 1
ATOM 782 C CA . LEU A 1 97 ? 12.362 -3.733 -16.181 1.00 82.44 97 LEU A CA 1
ATOM 783 C C . LEU A 1 97 ? 11.091 -3.013 -15.700 1.00 82.44 97 LEU A C 1
ATOM 785 O O . LEU A 1 97 ? 10.218 -2.689 -16.505 1.00 82.44 97 LEU A O 1
ATOM 789 N N . LEU A 1 98 ? 11.013 -2.696 -14.407 1.00 83.06 98 LEU A N 1
ATOM 790 C CA . LEU A 1 98 ? 9.898 -1.977 -13.796 1.00 83.06 98 LEU A CA 1
ATOM 791 C C . LEU A 1 98 ? 9.772 -0.560 -14.367 1.00 83.06 98 LEU A C 1
ATOM 793 O O . LEU A 1 98 ? 8.660 -0.102 -14.613 1.00 83.06 98 LEU A O 1
ATOM 797 N N . GLN A 1 99 ? 10.892 0.112 -14.652 1.00 82.50 99 GLN A N 1
ATOM 798 C CA . GLN A 1 99 ? 10.903 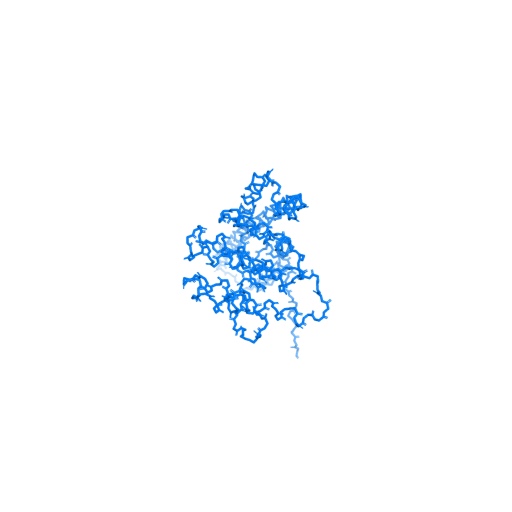1.398 -15.355 1.00 82.50 99 GLN A CA 1
ATOM 799 C C . GLN A 1 99 ? 10.304 1.295 -16.770 1.00 82.50 99 GLN A C 1
ATOM 801 O O . GLN A 1 99 ? 9.470 2.125 -17.142 1.00 82.50 99 GLN A O 1
ATOM 806 N N . THR A 1 100 ? 10.691 0.288 -17.556 1.00 81.81 100 THR A N 1
ATOM 807 C CA . THR A 1 100 ? 10.165 0.079 -18.918 1.00 81.81 100 THR A CA 1
ATOM 808 C C . THR A 1 100 ? 8.671 -0.244 -18.906 1.00 81.81 100 THR A C 1
ATOM 810 O O . THR A 1 100 ? 7.898 0.324 -19.683 1.00 81.81 100 THR A O 1
ATOM 813 N N . ILE A 1 101 ? 8.238 -1.110 -17.988 1.00 81.12 101 ILE A N 1
ATOM 814 C CA . ILE A 1 101 ? 6.820 -1.442 -17.826 1.00 81.12 101 ILE A CA 1
ATOM 815 C C . ILE A 1 101 ? 6.030 -0.217 -17.372 1.00 81.12 101 ILE A C 1
ATOM 817 O O . ILE A 1 101 ? 4.971 0.067 -17.923 1.00 81.12 101 ILE A O 1
ATOM 821 N N . CYS A 1 102 ? 6.568 0.557 -16.432 1.00 81.88 102 CYS A N 1
ATOM 822 C CA . CYS A 1 102 ? 5.963 1.801 -15.983 1.00 81.88 102 CYS A CA 1
ATOM 823 C C . CYS A 1 102 ? 5.718 2.768 -17.150 1.00 81.88 102 CYS A C 1
ATOM 825 O O . CYS A 1 102 ? 4.597 3.245 -17.306 1.00 81.88 102 CYS A O 1
ATOM 827 N N . ARG A 1 103 ? 6.703 2.985 -18.036 1.00 80.31 103 ARG A N 1
ATOM 828 C CA . ARG A 1 103 ? 6.515 3.807 -19.249 1.00 80.31 103 ARG A CA 1
ATOM 829 C C . ARG A 1 103 ? 5.443 3.245 -20.181 1.00 80.31 103 ARG A C 1
ATOM 831 O O . ARG A 1 103 ? 4.619 3.998 -20.686 1.00 80.31 103 ARG A O 1
ATOM 838 N N . SER A 1 104 ? 5.407 1.927 -20.354 1.00 78.38 104 SER A N 1
ATOM 839 C CA . SER A 1 104 ? 4.383 1.277 -21.181 1.00 78.38 104 SER A CA 1
ATOM 840 C C . SER A 1 104 ? 2.973 1.485 -20.609 1.00 78.38 104 SER A C 1
ATOM 842 O O . SER A 1 104 ? 2.033 1.766 -21.350 1.00 78.38 104 SER A O 1
ATOM 844 N N . ILE A 1 105 ? 2.823 1.408 -19.281 1.00 76.12 105 ILE A N 1
ATOM 845 C CA . ILE A 1 105 ? 1.563 1.707 -18.585 1.00 76.12 105 ILE A CA 1
ATOM 846 C C . ILE A 1 105 ? 1.194 3.185 -18.756 1.00 76.12 105 ILE A C 1
ATOM 848 O O . ILE A 1 105 ? 0.038 3.489 -19.038 1.00 76.12 105 ILE A O 1
ATOM 852 N N . GLN A 1 106 ? 2.151 4.110 -18.627 1.00 75.62 106 GLN A N 1
ATOM 853 C CA . GLN A 1 106 ? 1.915 5.549 -18.807 1.00 75.62 106 GLN A CA 1
ATOM 854 C C . GLN A 1 106 ? 1.332 5.889 -20.179 1.00 75.62 106 GLN A C 1
ATOM 856 O O . GLN A 1 106 ? 0.362 6.646 -20.271 1.00 75.62 106 GLN A O 1
ATOM 861 N N . GLU A 1 107 ? 1.934 5.337 -21.232 1.00 73.00 107 GLU A N 1
ATOM 862 C CA . GLU A 1 107 ? 1.517 5.560 -22.615 1.00 73.00 107 GLU A CA 1
ATOM 863 C C . GLU A 1 107 ? 0.089 5.062 -22.852 1.00 73.00 107 GLU A C 1
ATOM 865 O O . GLU A 1 107 ? -0.685 5.721 -23.542 1.00 73.00 107 GLU A O 1
ATOM 870 N N . LYS A 1 108 ? -0.284 3.934 -22.236 1.00 70.12 108 LYS A N 1
ATOM 871 C CA . LYS A 1 108 ? -1.589 3.294 -22.443 1.00 70.12 108 LYS A CA 1
ATOM 872 C C . LYS A 1 108 ? -2.704 3.834 -21.555 1.00 70.12 108 LYS A C 1
ATOM 874 O O . LYS A 1 108 ? -3.839 3.913 -22.007 1.00 70.12 108 LYS A O 1
ATOM 879 N N . CYS A 1 109 ? -2.404 4.201 -20.315 1.00 65.12 109 CYS A N 1
ATOM 880 C CA . CYS A 1 109 ? -3.431 4.580 -19.351 1.00 65.12 109 CYS A CA 1
ATOM 881 C C . CYS A 1 109 ? -3.670 6.096 -19.221 1.00 65.12 109 CYS A C 1
ATOM 883 O O . CYS A 1 109 ? -4.738 6.481 -18.753 1.00 65.12 109 CYS A O 1
ATOM 885 N N . TRP A 1 110 ? -2.720 6.973 -19.593 1.00 58.88 110 TRP A N 1
ATOM 886 C CA . TRP A 1 110 ? -2.820 8.406 -19.234 1.00 58.88 110 TRP A CA 1
ATOM 887 C C . TRP A 1 110 ? -2.448 9.438 -20.282 1.00 58.88 110 TRP A C 1
ATOM 889 O O . TRP A 1 110 ? -2.408 10.622 -19.937 1.00 58.88 110 TRP A O 1
ATOM 899 N N . ASN A 1 111 ? -2.138 9.061 -21.524 1.00 60.38 111 ASN A N 1
ATOM 900 C CA . ASN A 1 111 ? -1.599 10.020 -22.497 1.00 60.38 111 ASN A CA 1
ATOM 901 C C . ASN A 1 111 ? -0.435 10.864 -21.900 1.00 60.38 111 ASN A C 1
ATOM 903 O O . ASN A 1 111 ? -0.281 12.037 -22.234 1.00 60.38 111 ASN A O 1
ATOM 907 N N . GLY A 1 112 ? 0.345 10.297 -20.960 1.00 53.94 112 GLY A N 1
ATOM 908 C CA . GLY A 1 112 ? 1.514 10.937 -20.335 1.00 53.94 112 GLY A CA 1
ATOM 909 C C . GLY A 1 112 ? 1.348 11.600 -18.951 1.00 53.94 112 GLY A C 1
ATOM 910 O O . GLY A 1 112 ? 2.360 11.990 -18.374 1.00 53.94 112 GLY A O 1
ATOM 911 N N . ASN A 1 113 ? 0.148 11.706 -18.361 1.00 54.81 113 ASN A N 1
ATOM 912 C CA . ASN A 1 113 ? -0.039 12.338 -17.035 1.00 54.81 113 ASN A CA 1
ATOM 913 C C . ASN A 1 113 ? 0.008 11.330 -15.871 1.00 54.81 113 ASN A C 1
ATOM 915 O O . ASN A 1 113 ? -1.032 10.840 -15.430 1.00 54.81 113 ASN A O 1
ATOM 919 N N . PHE A 1 114 ? 1.196 11.043 -15.335 1.00 63.88 114 PHE A N 1
ATOM 920 C CA . PHE A 1 114 ? 1.387 9.962 -14.360 1.00 63.88 114 PHE A CA 1
ATOM 921 C C . PHE A 1 114 ? 2.050 10.428 -13.055 1.00 63.88 114 PHE A C 1
ATOM 923 O O . PHE A 1 114 ? 3.058 11.131 -13.068 1.00 63.88 114 PHE A O 1
ATOM 930 N N . GLU A 1 115 ? 1.472 10.028 -11.917 1.00 66.56 115 GLU A N 1
ATOM 931 C CA . GLU A 1 115 ? 1.885 10.470 -10.572 1.00 66.56 115 GLU A CA 1
ATOM 932 C C . GLU A 1 115 ? 2.916 9.542 -9.901 1.00 66.56 115 GLU A C 1
ATOM 934 O O . GLU A 1 115 ? 3.537 9.926 -8.910 1.00 66.56 115 GLU A O 1
ATOM 939 N N . ILE A 1 116 ? 3.146 8.339 -10.438 1.00 69.38 116 ILE A N 1
ATOM 940 C CA . ILE A 1 116 ? 4.194 7.416 -9.969 1.00 69.38 116 ILE A CA 1
ATOM 941 C C . ILE A 1 116 ? 5.494 7.687 -10.755 1.00 69.38 116 ILE A C 1
ATOM 943 O O . ILE A 1 116 ? 5.459 7.884 -11.963 1.00 69.38 116 ILE A O 1
ATOM 947 N N . PRO A 1 117 ? 6.691 7.700 -10.156 1.00 67.44 117 PRO A N 1
ATOM 948 C CA . PRO A 1 117 ? 7.909 7.831 -10.939 1.00 67.44 117 PRO A CA 1
ATOM 949 C C . PRO A 1 117 ? 8.237 6.509 -11.635 1.00 67.44 117 PRO A C 1
ATOM 951 O O . PRO A 1 117 ? 8.394 5.475 -10.995 1.00 67.44 117 PRO A O 1
ATOM 954 N N . CYS A 1 118 ? 8.486 6.564 -12.939 1.00 76.00 118 CYS A N 1
ATOM 955 C CA . CYS A 1 118 ? 9.104 5.451 -13.662 1.00 76.00 118 CYS A CA 1
ATOM 956 C C . CYS A 1 118 ? 10.628 5.418 -13.503 1.00 76.00 118 CYS A C 1
ATOM 958 O O . CYS A 1 118 ? 11.324 4.883 -14.359 1.00 76.00 118 CYS A O 1
ATOM 960 N N . ASN A 1 119 ? 11.173 6.033 -12.455 1.00 75.19 119 ASN A N 1
ATOM 961 C CA . ASN A 1 119 ? 12.602 5.958 -12.185 1.00 75.19 119 ASN A CA 1
ATOM 962 C C . ASN A 1 119 ? 12.929 4.618 -11.511 1.00 75.19 119 ASN A C 1
ATOM 964 O O . ASN A 1 119 ? 12.083 4.083 -10.795 1.00 75.19 119 ASN A O 1
ATOM 968 N N . PRO A 1 120 ? 14.156 4.101 -11.686 1.00 73.38 120 PRO A N 1
ATOM 969 C CA . PRO A 1 120 ? 14.657 2.973 -10.915 1.00 73.38 120 PRO A CA 1
ATOM 970 C C . PRO A 1 120 ? 14.466 3.198 -9.412 1.00 73.38 120 PRO A C 1
ATOM 972 O O . PRO A 1 120 ? 14.991 4.165 -8.859 1.00 73.38 120 PRO A O 1
ATOM 975 N N . ILE A 1 121 ? 13.742 2.300 -8.748 1.00 82.00 121 ILE A N 1
ATOM 976 C CA . ILE A 1 121 ? 13.540 2.322 -7.296 1.00 82.00 121 ILE A CA 1
ATOM 977 C C . ILE A 1 121 ? 13.872 0.958 -6.695 1.00 82.00 121 ILE A C 1
ATOM 979 O O . ILE A 1 121 ? 13.679 -0.081 -7.326 1.00 82.00 121 ILE A O 1
ATOM 983 N N . GLY A 1 122 ? 14.444 0.970 -5.491 1.00 85.56 122 GLY A N 1
ATOM 984 C CA . GLY A 1 122 ? 14.692 -0.247 -4.720 1.00 85.56 122 GLY A CA 1
ATOM 985 C C . GLY A 1 122 ? 13.397 -0.831 -4.162 1.00 85.56 122 GLY A C 1
ATOM 986 O O . GLY A 1 122 ? 12.399 -0.118 -4.027 1.00 85.56 122 GLY A O 1
ATOM 987 N N . LYS A 1 123 ? 13.436 -2.120 -3.813 1.00 88.69 123 LYS A N 1
ATOM 988 C CA . LYS A 1 123 ? 12.269 -2.859 -3.314 1.00 88.69 123 LYS A CA 1
ATOM 989 C C . LYS A 1 123 ? 11.656 -2.216 -2.070 1.00 88.69 123 LYS A C 1
ATOM 991 O O . LYS A 1 123 ? 10.451 -2.037 -2.005 1.00 88.69 123 LYS A O 1
ATOM 996 N N . GLU A 1 124 ? 12.485 -1.840 -1.103 1.00 90.94 124 GLU A N 1
ATOM 997 C CA . GLU A 1 124 ? 12.015 -1.277 0.167 1.00 90.94 124 GLU A CA 1
ATOM 998 C C . GLU A 1 124 ? 11.243 0.037 -0.043 1.00 90.94 124 GLU A C 1
ATOM 1000 O O . GLU A 1 124 ? 10.121 0.194 0.432 1.00 90.94 124 GLU A O 1
ATOM 1005 N N . PHE A 1 125 ? 11.790 0.954 -0.851 1.00 90.88 125 PHE A N 1
ATOM 1006 C CA . PHE A 1 125 ? 11.099 2.195 -1.205 1.00 90.88 125 PHE A CA 1
ATOM 1007 C C . PHE A 1 125 ? 9.792 1.914 -1.960 1.00 90.88 125 PHE A C 1
ATOM 1009 O O . PHE A 1 125 ? 8.769 2.522 -1.656 1.00 90.88 125 PHE A O 1
ATOM 1016 N N . PHE A 1 126 ? 9.803 0.961 -2.897 1.00 90.88 126 PHE A N 1
ATOM 1017 C CA . PHE A 1 126 ? 8.608 0.524 -3.621 1.00 90.88 126 PHE A CA 1
ATOM 1018 C C . PHE A 1 126 ? 7.515 -0.028 -2.689 1.00 90.88 126 PHE A C 1
ATOM 1020 O O . PHE A 1 126 ? 6.360 0.385 -2.797 1.00 90.88 126 PHE A O 1
ATOM 1027 N N . ASP A 1 127 ? 7.870 -0.906 -1.748 1.00 93.56 127 ASP A N 1
ATOM 1028 C CA . ASP A 1 127 ? 6.924 -1.513 -0.806 1.00 93.56 127 ASP A CA 1
ATOM 1029 C C . ASP A 1 127 ? 6.233 -0.429 0.046 1.00 93.56 127 ASP A C 1
ATOM 1031 O O . ASP A 1 127 ? 5.015 -0.443 0.233 1.00 93.56 127 ASP A O 1
ATOM 1035 N N . HIS A 1 128 ? 6.985 0.568 0.524 1.00 95.00 128 HIS A N 1
ATOM 1036 C CA . HIS A 1 128 ? 6.422 1.665 1.314 1.00 95.00 128 HIS A CA 1
ATOM 1037 C C . HIS A 1 128 ? 5.592 2.655 0.478 1.00 95.00 128 HIS A C 1
ATOM 1039 O O . HIS A 1 128 ? 4.580 3.176 0.966 1.00 95.00 128 HIS A O 1
ATOM 1045 N N . MET A 1 129 ? 5.950 2.882 -0.793 1.00 92.56 129 MET A N 1
ATOM 1046 C CA . MET A 1 129 ? 5.092 3.611 -1.736 1.00 92.56 129 MET A CA 1
ATOM 1047 C C . MET A 1 129 ? 3.733 2.919 -1.877 1.00 92.56 129 MET A C 1
ATOM 1049 O O . MET A 1 129 ? 2.697 3.564 -1.717 1.00 92.56 129 MET A O 1
ATOM 1053 N N . LYS A 1 130 ? 3.741 1.600 -2.097 1.00 94.19 130 LYS A N 1
ATOM 1054 C CA . LYS A 1 130 ? 2.529 0.789 -2.220 1.00 94.19 130 LYS A CA 1
ATOM 1055 C C . LYS A 1 130 ? 1.657 0.887 -0.968 1.00 94.19 130 LYS A C 1
ATOM 1057 O O . LYS A 1 130 ? 0.501 1.280 -1.067 1.00 94.19 130 LYS A O 1
ATOM 1062 N N . ILE A 1 131 ? 2.221 0.624 0.214 1.00 95.56 131 ILE A N 1
ATOM 1063 C CA . ILE A 1 131 ? 1.472 0.645 1.485 1.00 95.56 131 ILE A CA 1
ATOM 1064 C C . ILE A 1 131 ? 0.792 2.002 1.715 1.00 95.56 131 ILE A C 1
ATOM 1066 O O . ILE A 1 131 ? -0.365 2.060 2.129 1.00 95.56 131 ILE A O 1
ATOM 1070 N N . THR A 1 132 ? 1.498 3.106 1.451 1.00 94.56 132 THR A N 1
ATOM 1071 C CA . THR A 1 132 ? 0.934 4.454 1.639 1.00 94.56 132 THR A CA 1
ATOM 1072 C C . THR A 1 132 ? -0.164 4.776 0.627 1.00 94.56 132 THR A C 1
ATOM 1074 O O . THR A 1 132 ? -1.130 5.457 0.978 1.00 94.56 132 THR A O 1
ATOM 1077 N N . TYR A 1 133 ? -0.049 4.272 -0.603 1.00 93.81 133 TYR A N 1
ATOM 1078 C CA . TYR A 1 133 ? -1.085 4.401 -1.623 1.00 93.81 133 TYR A CA 1
ATOM 1079 C C . TYR A 1 133 ? -2.338 3.589 -1.274 1.00 93.81 133 TYR A C 1
ATOM 1081 O O . TYR A 1 133 ? -3.435 4.149 -1.235 1.00 93.81 133 TYR A O 1
ATOM 1089 N N . ASP A 1 134 ? -2.164 2.305 -0.954 1.00 94.75 134 ASP A N 1
ATOM 1090 C CA . ASP A 1 134 ? -3.248 1.389 -0.593 1.00 94.75 134 ASP A CA 1
ATOM 1091 C C . ASP A 1 134 ? -4.024 1.925 0.617 1.00 94.75 134 ASP A C 1
ATOM 1093 O O . ASP A 1 134 ? -5.250 2.000 0.591 1.00 94.75 134 ASP A O 1
ATOM 1097 N N . PHE A 1 135 ? -3.315 2.424 1.637 1.00 95.31 135 PHE A N 1
ATOM 1098 C CA . PHE A 1 135 ? -3.933 3.058 2.802 1.00 95.31 135 PHE A CA 1
ATOM 1099 C C . PHE A 1 135 ? -4.840 4.233 2.449 1.00 95.31 135 PHE A C 1
ATOM 1101 O O . PHE A 1 135 ? -5.959 4.329 2.953 1.00 95.31 135 PHE A O 1
ATOM 1108 N N . LEU A 1 136 ? -4.370 5.141 1.594 1.00 94.75 136 LEU A N 1
ATOM 1109 C CA . LEU A 1 136 ? -5.159 6.304 1.205 1.00 94.75 136 LEU A CA 1
ATOM 1110 C C . LEU A 1 136 ? -6.435 5.913 0.462 1.00 94.75 136 LEU A C 1
ATOM 1112 O O . LEU A 1 136 ? -7.458 6.575 0.655 1.00 94.75 136 LEU A O 1
ATOM 1116 N N . TYR A 1 137 ? -6.363 4.862 -0.353 1.00 93.75 137 TYR A N 1
ATOM 1117 C CA . TYR A 1 137 ? -7.503 4.329 -1.087 1.00 93.75 137 TYR A CA 1
ATOM 1118 C C . TYR A 1 137 ? -8.496 3.603 -0.167 1.00 93.75 137 TYR A C 1
ATOM 1120 O O . TYR A 1 137 ? -9.703 3.841 -0.228 1.00 93.75 137 TYR A O 1
ATOM 1128 N N . ASP A 1 138 ? -7.992 2.763 0.736 1.00 93.38 138 ASP A N 1
ATOM 1129 C CA . ASP A 1 138 ? -8.818 1.910 1.590 1.00 93.38 138 ASP A CA 1
ATOM 1130 C C . ASP A 1 138 ? -9.407 2.648 2.801 1.00 93.38 138 ASP A C 1
ATOM 1132 O O . ASP A 1 138 ? -10.411 2.203 3.365 1.00 93.38 138 ASP A O 1
ATOM 1136 N N . TYR A 1 139 ? -8.826 3.791 3.190 1.00 93.81 139 TYR A N 1
ATOM 1137 C CA . TYR A 1 139 ? -9.151 4.518 4.420 1.00 93.81 139 TYR A CA 1
ATOM 1138 C C . TYR A 1 139 ? -10.653 4.699 4.663 1.00 93.81 139 TYR A C 1
ATOM 1140 O O . TYR A 1 139 ? -11.135 4.375 5.748 1.00 93.81 139 TYR A O 1
ATOM 1148 N N . SER A 1 140 ? -11.399 5.211 3.679 1.00 91.31 140 SER A N 1
ATOM 1149 C CA . SER A 1 140 ? -12.822 5.525 3.865 1.00 91.31 140 SER A CA 1
ATOM 1150 C C . SER A 1 140 ? -13.642 4.276 4.189 1.00 91.31 140 SER A C 1
ATOM 1152 O O . SER A 1 140 ? -14.483 4.320 5.083 1.00 91.31 140 SER A O 1
ATOM 1154 N N . ASN A 1 141 ? -13.340 3.151 3.534 1.00 89.56 141 ASN A N 1
ATOM 1155 C CA . ASN A 1 141 ? -14.021 1.878 3.774 1.00 89.56 141 ASN A CA 1
ATOM 1156 C C . ASN A 1 141 ? -13.624 1.275 5.123 1.00 89.56 141 ASN A C 1
ATOM 1158 O O . ASN A 1 141 ? -14.477 0.753 5.833 1.00 89.56 141 ASN A O 1
ATOM 1162 N N . ILE A 1 142 ? -12.347 1.371 5.509 1.00 89.00 142 ILE A N 1
ATOM 1163 C CA . ILE A 1 142 ? -11.892 0.910 6.829 1.00 89.00 142 ILE A CA 1
ATOM 1164 C C . ILE A 1 142 ? -12.581 1.717 7.934 1.00 89.00 142 ILE A C 1
ATOM 1166 O O . ILE A 1 142 ? -13.058 1.149 8.916 1.00 89.00 142 ILE A O 1
ATOM 1170 N N . LYS A 1 143 ? -12.653 3.041 7.773 1.00 87.94 143 LYS A N 1
ATOM 1171 C CA . LYS A 1 143 ? -13.316 3.929 8.727 1.00 87.94 143 LYS A CA 1
ATOM 1172 C C . LYS A 1 143 ? -14.800 3.593 8.857 1.00 87.94 143 LYS A C 1
ATOM 1174 O O . LYS A 1 143 ? -15.271 3.388 9.971 1.00 87.94 143 LYS A O 1
ATOM 1179 N N . GLU A 1 144 ? -15.516 3.502 7.738 1.00 86.06 144 GLU A N 1
ATOM 1180 C CA . GLU A 1 144 ? -16.931 3.118 7.718 1.00 86.06 144 GLU A CA 1
ATOM 1181 C C . GLU A 1 144 ? -17.134 1.755 8.391 1.00 86.06 144 GLU A C 1
ATOM 1183 O O . GLU A 1 144 ? -18.007 1.585 9.244 1.00 86.06 144 GLU A O 1
ATOM 1188 N N . TYR A 1 145 ? -16.260 0.796 8.085 1.00 83.81 145 TYR A N 1
ATOM 1189 C CA . TYR A 1 145 ? -16.320 -0.526 8.679 1.00 83.81 145 TYR A CA 1
ATOM 1190 C C . TYR A 1 145 ? -16.200 -0.485 10.211 1.00 83.81 145 TYR A C 1
ATOM 1192 O O . TYR A 1 145 ? -17.004 -1.101 10.912 1.00 83.81 145 TYR A O 1
ATOM 1200 N N . LEU A 1 146 ? -15.227 0.259 10.745 1.00 81.44 146 LEU A N 1
ATOM 1201 C CA . LEU A 1 146 ? -15.027 0.398 12.191 1.00 81.44 146 LEU A CA 1
ATOM 1202 C C . LEU A 1 146 ? -16.200 1.100 12.882 1.00 81.44 146 LEU A C 1
ATOM 1204 O O . LEU A 1 146 ? -16.570 0.726 13.995 1.00 81.44 146 LEU A O 1
ATOM 1208 N N . GLN A 1 147 ? -16.820 2.071 12.214 1.00 80.50 147 GLN A N 1
ATOM 1209 C CA . GLN A 1 147 ? -17.965 2.802 12.752 1.00 80.50 147 GLN A CA 1
ATOM 1210 C C . GLN A 1 147 ? -19.238 1.943 12.804 1.00 80.50 147 GLN A C 1
ATOM 1212 O O . GLN A 1 147 ? -20.017 2.066 13.750 1.00 80.50 147 GLN A O 1
ATOM 1217 N N . HIS A 1 148 ? -19.446 1.047 11.832 1.00 75.25 148 HIS A N 1
ATOM 1218 C CA . HIS A 1 148 ? -20.701 0.296 11.699 1.00 75.25 148 HIS A CA 1
ATOM 1219 C C . HIS A 1 148 ? -20.662 -1.147 12.222 1.00 75.25 148 HIS A C 1
ATOM 1221 O O . HIS A 1 148 ? -21.675 -1.638 12.719 1.00 75.25 148 HIS A O 1
ATOM 1227 N N . TYR A 1 149 ? -19.522 -1.836 12.152 1.00 68.12 149 TYR A N 1
ATOM 1228 C CA . TYR A 1 149 ? -19.439 -3.289 12.391 1.00 68.12 149 TYR A CA 1
ATOM 1229 C C . TYR A 1 149 ? -18.748 -3.661 13.709 1.00 68.12 149 TYR A C 1
ATOM 1231 O O . TYR A 1 149 ? -18.285 -4.789 13.900 1.00 68.12 149 TYR A O 1
ATOM 1239 N N . ASN A 1 150 ? -18.738 -2.707 14.640 1.00 60.31 150 ASN A N 1
ATOM 1240 C CA . ASN A 1 150 ? -17.860 -2.635 15.803 1.00 60.31 150 ASN A CA 1
ATOM 1241 C C . ASN A 1 150 ? -17.975 -3.789 16.831 1.00 60.31 150 ASN A C 1
ATOM 1243 O O . ASN A 1 150 ? -17.160 -3.908 17.740 1.00 60.31 150 ASN A O 1
ATOM 1247 N N . THR A 1 151 ? -18.976 -4.667 16.716 1.00 54.28 151 THR A N 1
ATOM 1248 C CA . THR A 1 151 ? -19.280 -5.667 17.756 1.00 54.28 151 THR A CA 1
ATOM 1249 C C . THR A 1 151 ? -19.152 -7.130 17.331 1.00 54.28 151 THR A C 1
ATOM 1251 O O . THR A 1 151 ? -19.035 -7.977 18.212 1.00 54.28 151 THR A O 1
ATOM 1254 N N . ASN A 1 152 ? -19.118 -7.458 16.031 1.00 51.00 152 ASN A N 1
ATOM 1255 C CA . ASN A 1 152 ? -19.289 -8.854 15.583 1.00 51.00 152 ASN A CA 1
ATOM 1256 C C . ASN A 1 152 ? -18.256 -9.384 14.580 1.00 51.00 152 ASN A C 1
ATOM 1258 O O . ASN A 1 152 ? -18.322 -10.562 14.225 1.00 51.00 152 ASN A O 1
ATOM 1262 N N . HIS A 1 153 ? -17.294 -8.578 14.125 1.00 55.00 153 HIS A N 1
ATOM 1263 C CA . HIS A 1 153 ? -16.392 -9.015 13.060 1.00 55.00 153 HIS A CA 1
ATOM 1264 C C . HIS A 1 153 ? -14.910 -9.011 13.463 1.00 55.00 153 HIS A C 1
ATOM 1266 O O . HIS A 1 153 ? -14.370 -8.033 13.970 1.00 55.00 153 HIS A O 1
ATOM 1272 N N . ASN A 1 154 ? -14.236 -10.129 13.180 1.00 55.44 154 ASN A N 1
ATOM 1273 C CA . ASN A 1 154 ? -12.850 -10.445 13.553 1.00 55.44 154 ASN A CA 1
ATOM 1274 C C . ASN A 1 154 ? -11.762 -9.703 12.742 1.00 55.44 154 ASN A C 1
ATOM 1276 O O . ASN A 1 154 ? -10.627 -10.176 12.681 1.00 55.44 154 ASN A O 1
ATOM 1280 N N . MET A 1 155 ? -12.058 -8.566 12.105 1.00 63.62 155 MET A N 1
ATOM 1281 C CA . MET A 1 155 ? -11.007 -7.802 11.420 1.00 63.62 155 MET A CA 1
ATOM 1282 C C . MET A 1 155 ? -10.266 -6.922 12.416 1.00 63.62 155 MET A C 1
ATOM 1284 O O . MET A 1 155 ? -10.758 -5.883 12.846 1.00 63.62 155 MET A O 1
ATOM 1288 N N . ASN A 1 156 ? -9.064 -7.357 12.779 1.00 72.12 156 ASN A N 1
ATOM 1289 C CA . ASN A 1 156 ? -8.135 -6.554 13.552 1.00 72.12 156 ASN A CA 1
ATOM 1290 C C . ASN A 1 156 ? -7.249 -5.731 12.602 1.00 72.12 156 ASN A C 1
ATOM 1292 O O . ASN A 1 156 ? -6.366 -6.278 11.940 1.00 72.12 156 ASN A O 1
ATOM 1296 N N . PHE A 1 157 ? -7.470 -4.415 12.562 1.00 83.94 157 PHE A N 1
ATOM 1297 C CA . PHE A 1 157 ? -6.671 -3.486 11.759 1.00 83.94 157 PHE A CA 1
ATOM 1298 C C . PHE A 1 157 ? -5.375 -3.025 12.441 1.00 83.94 157 PHE A C 1
ATOM 1300 O O . PHE A 1 157 ? -4.608 -2.311 11.807 1.00 83.94 157 PHE A O 1
ATOM 1307 N N . THR A 1 158 ? -5.068 -3.441 13.678 1.00 85.31 158 THR A N 1
ATOM 1308 C CA . THR A 1 158 ? -3.846 -3.023 14.394 1.00 85.31 158 THR A CA 1
ATOM 1309 C C . THR A 1 158 ? -2.581 -3.341 13.595 1.00 85.31 158 THR A C 1
ATOM 1311 O O . THR A 1 158 ? -1.762 -2.458 13.372 1.00 85.31 158 THR A O 1
ATOM 1314 N N . ASN A 1 159 ? -2.449 -4.565 13.071 1.00 87.19 159 ASN A N 1
ATOM 1315 C CA . ASN A 1 159 ? -1.278 -4.937 12.266 1.00 87.19 159 ASN A CA 1
ATOM 1316 C C . ASN A 1 159 ? -1.183 -4.138 10.960 1.00 87.19 159 ASN A C 1
ATOM 1318 O O . ASN A 1 159 ? -0.087 -3.856 10.485 1.00 87.19 159 ASN A O 1
ATOM 1322 N N . TYR A 1 160 ? -2.327 -3.805 10.360 1.00 88.88 160 TYR A N 1
ATOM 1323 C CA . TYR A 1 160 ? -2.368 -2.981 9.158 1.00 88.88 160 TYR A CA 1
ATOM 1324 C C . TYR A 1 160 ? -1.936 -1.544 9.475 1.00 88.88 160 TYR A C 1
ATOM 1326 O O . TYR A 1 160 ? -1.064 -1.011 8.797 1.00 88.88 160 TYR A O 1
ATOM 1334 N N . LEU A 1 161 ? -2.455 -0.960 10.559 1.00 92.00 161 LEU A N 1
ATOM 1335 C CA . LEU A 1 161 ? -2.095 0.378 11.022 1.00 92.00 161 LEU A CA 1
ATOM 1336 C C . LEU A 1 161 ? -0.590 0.502 11.306 1.00 92.00 161 LEU A C 1
ATOM 1338 O O . LEU A 1 161 ? 0.026 1.470 10.867 1.00 92.00 161 LEU A O 1
ATOM 1342 N N . GLU A 1 162 ? 0.014 -0.478 11.982 1.00 93.69 162 GLU A N 1
ATOM 1343 C CA . GLU A 1 162 ? 1.455 -0.462 12.272 1.00 93.69 162 GLU A CA 1
ATOM 1344 C C . GLU A 1 162 ? 2.309 -0.489 10.995 1.00 93.69 162 GLU A C 1
ATOM 1346 O O . GLU A 1 162 ? 3.252 0.293 10.876 1.00 93.69 162 GLU A O 1
ATOM 1351 N N . LYS A 1 163 ? 1.927 -1.280 9.982 1.00 93.62 163 LYS A N 1
ATOM 1352 C CA . LYS A 1 163 ? 2.601 -1.261 8.670 1.00 93.62 163 LYS A CA 1
ATOM 1353 C C . LYS A 1 163 ? 2.500 0.103 7.986 1.00 93.62 163 LYS A C 1
ATOM 1355 O O . LYS A 1 163 ? 3.465 0.5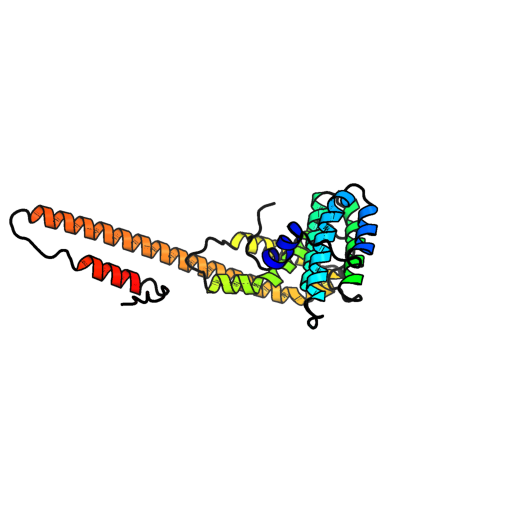64 7.379 1.00 93.62 163 LYS A O 1
ATOM 1360 N N . VAL A 1 164 ? 1.344 0.765 8.073 1.00 95.94 164 VAL A N 1
ATOM 1361 C CA . VAL A 1 164 ? 1.171 2.104 7.490 1.00 95.94 164 VAL A CA 1
ATOM 1362 C C . VAL A 1 164 ? 1.997 3.143 8.257 1.00 95.94 164 VAL A C 1
ATOM 1364 O O . VAL A 1 164 ? 2.618 3.996 7.625 1.00 95.94 164 VAL A O 1
ATOM 1367 N N . LYS A 1 165 ? 2.075 3.060 9.595 1.00 96.94 165 LYS A N 1
ATOM 1368 C CA . LYS A 1 165 ? 2.950 3.921 10.414 1.00 96.94 165 LYS A CA 1
ATOM 1369 C C . LYS A 1 165 ? 4.421 3.744 10.036 1.00 96.94 165 LYS A C 1
ATOM 1371 O O . LYS A 1 165 ? 5.121 4.736 9.831 1.00 96.94 165 LYS A O 1
ATOM 1376 N N . GLU A 1 166 ? 4.876 2.500 9.904 1.00 97.00 166 GLU A N 1
ATOM 1377 C CA . GLU A 1 166 ? 6.228 2.165 9.453 1.00 97.00 166 GLU A CA 1
ATOM 1378 C C . GLU A 1 166 ? 6.510 2.766 8.072 1.00 97.00 166 GLU A C 1
ATOM 1380 O O . GLU A 1 166 ? 7.472 3.518 7.912 1.00 97.00 166 GLU A O 1
ATOM 1385 N N . ALA A 1 167 ? 5.617 2.537 7.104 1.00 96.62 167 ALA A N 1
ATOM 1386 C CA . ALA A 1 167 ? 5.755 3.092 5.764 1.00 96.62 167 ALA A CA 1
ATOM 1387 C C . ALA A 1 167 ? 5.774 4.624 5.767 1.00 96.62 167 ALA A C 1
ATOM 1389 O O . ALA A 1 167 ? 6.633 5.229 5.131 1.00 96.62 167 ALA A O 1
ATOM 1390 N N . LYS A 1 168 ? 4.899 5.280 6.533 1.00 96.25 168 LYS A N 1
ATOM 1391 C CA . LYS A 1 168 ? 4.897 6.743 6.672 1.00 96.25 168 LYS A CA 1
ATOM 1392 C C . LYS A 1 168 ? 6.217 7.266 7.249 1.00 96.25 168 LYS A C 1
ATOM 1394 O O . LYS A 1 168 ? 6.730 8.289 6.779 1.00 96.25 168 LYS A O 1
ATOM 1399 N N . ASN A 1 169 ? 6.781 6.591 8.248 1.00 96.00 169 ASN A N 1
ATOM 1400 C CA . ASN A 1 169 ? 8.066 6.971 8.835 1.00 96.00 169 ASN A CA 1
ATOM 1401 C C . ASN A 1 169 ? 9.212 6.785 7.836 1.00 96.00 169 ASN A C 1
ATOM 1403 O O . ASN A 1 169 ? 10.008 7.709 7.652 1.00 96.00 169 ASN A O 1
ATOM 1407 N N . TYR A 1 170 ? 9.242 5.652 7.133 1.00 95.25 170 TYR A N 1
ATOM 1408 C CA . TYR A 1 170 ? 10.222 5.391 6.084 1.00 95.25 170 TYR A CA 1
ATOM 1409 C C . TYR A 1 170 ? 10.152 6.448 4.980 1.00 95.25 170 TYR A C 1
ATOM 1411 O O . TYR A 1 170 ? 11.150 7.096 4.673 1.00 95.25 170 TYR A O 1
ATOM 1419 N N . MET A 1 171 ? 8.958 6.704 4.438 1.00 92.50 171 MET A N 1
ATOM 1420 C CA . MET A 1 171 ? 8.756 7.701 3.387 1.00 92.50 171 MET A CA 1
ATOM 1421 C C . MET A 1 171 ? 9.124 9.110 3.862 1.00 92.50 171 MET A C 1
ATOM 1423 O O . MET A 1 171 ? 9.681 9.885 3.090 1.00 92.50 171 MET A O 1
ATOM 1427 N N . SER A 1 172 ? 8.896 9.444 5.136 1.00 92.31 172 SER A N 1
ATOM 1428 C CA . SER A 1 172 ? 9.321 10.731 5.704 1.00 92.31 172 SER A CA 1
ATOM 1429 C C . SER A 1 172 ? 10.839 10.920 5.689 1.00 92.31 172 SER A C 1
ATOM 1431 O O . SER A 1 172 ? 11.280 12.048 5.496 1.00 92.31 172 SER A O 1
ATOM 1433 N N . GLY A 1 173 ? 11.624 9.854 5.881 1.00 90.12 173 GLY A N 1
ATOM 1434 C CA . GLY A 1 173 ? 13.087 9.898 5.786 1.00 90.12 173 GLY A CA 1
ATOM 1435 C C . GLY A 1 173 ? 13.614 9.738 4.355 1.00 90.12 173 GLY A C 1
ATOM 1436 O O . GLY A 1 173 ? 14.586 10.384 3.971 1.00 90.12 173 GLY A O 1
ATOM 1437 N N . GLY A 1 174 ? 12.962 8.905 3.542 1.00 85.69 174 GLY A N 1
ATOM 1438 C CA . GLY A 1 174 ? 13.355 8.623 2.159 1.00 85.69 174 GLY A CA 1
ATOM 1439 C C . GLY A 1 174 ? 13.016 9.751 1.181 1.00 85.69 174 GLY A C 1
ATOM 1440 O O . GLY A 1 174 ? 13.742 9.968 0.211 1.00 85.69 174 GLY A O 1
ATOM 1441 N N . CYS A 1 175 ? 11.961 10.525 1.452 1.00 88.06 175 CYS A N 1
ATOM 1442 C CA . CYS A 1 175 ? 11.551 11.663 0.625 1.00 88.06 175 CYS A CA 1
ATOM 1443 C C . CYS A 1 175 ? 12.248 12.991 0.949 1.00 88.06 175 CYS A C 1
ATOM 1445 O O . CYS A 1 175 ? 11.740 14.058 0.611 1.00 88.06 175 CYS A O 1
ATOM 1447 N N . ASN A 1 176 ? 13.445 12.934 1.535 1.00 72.56 176 ASN A N 1
ATOM 1448 C CA . ASN A 1 176 ? 14.305 14.108 1.705 1.00 72.56 176 ASN A CA 1
ATOM 1449 C C . ASN A 1 176 ? 14.868 14.626 0.367 1.00 72.56 176 ASN A C 1
ATOM 1451 O O . ASN A 1 176 ? 15.225 15.797 0.253 1.00 72.56 176 ASN A O 1
ATOM 1455 N N . ASN A 1 177 ? 14.916 13.765 -0.654 1.00 64.38 177 ASN A N 1
ATOM 1456 C CA . ASN A 1 177 ? 15.319 14.119 -2.011 1.00 64.38 177 ASN A CA 1
ATOM 1457 C C . ASN A 1 177 ? 14.088 14.404 -2.885 1.00 64.38 177 ASN A C 1
ATOM 1459 O O . ASN A 1 177 ? 13.046 13.762 -2.749 1.00 64.38 177 ASN A O 1
ATOM 1463 N N . GLN A 1 178 ? 14.231 15.316 -3.847 1.00 60.88 178 GLN A N 1
ATOM 1464 C CA . GLN A 1 178 ? 13.183 15.745 -4.787 1.00 60.88 178 GLN A CA 1
ATOM 1465 C C . GLN A 1 178 ? 12.883 14.697 -5.880 1.00 60.88 178 GLN A C 1
ATOM 1467 O O . GLN A 1 178 ? 12.841 15.014 -7.068 1.00 60.88 178 GLN A O 1
ATOM 1472 N N . SER A 1 179 ? 12.704 13.427 -5.509 1.00 73.31 179 SER A N 1
ATOM 1473 C CA . SER A 1 179 ? 12.278 12.407 -6.470 1.00 73.31 179 SER A CA 1
ATOM 1474 C C . SER A 1 179 ? 10.874 12.724 -7.000 1.00 73.31 179 SER A C 1
ATOM 1476 O O . SER A 1 179 ? 10.064 13.367 -6.324 1.00 73.31 179 SER A O 1
ATOM 1478 N N . GLY A 1 180 ? 10.567 12.244 -8.210 1.00 78.44 180 GLY A N 1
ATOM 1479 C CA . GLY A 1 180 ? 9.256 12.454 -8.831 1.00 78.44 180 GLY A CA 1
ATOM 1480 C C . GLY A 1 180 ? 8.096 11.983 -7.946 1.00 78.44 180 GLY A C 1
ATOM 1481 O O . GLY A 1 180 ? 7.132 12.724 -7.786 1.00 78.44 180 GLY A O 1
ATOM 1482 N N . TYR A 1 181 ? 8.216 10.818 -7.288 1.00 84.25 181 TYR A N 1
ATOM 1483 C CA . TYR A 1 181 ? 7.188 10.355 -6.340 1.00 84.25 181 TYR A CA 1
ATOM 1484 C C . TYR A 1 181 ? 7.027 11.304 -5.167 1.00 84.25 181 TYR A C 1
ATOM 1486 O O . TYR A 1 181 ? 5.912 11.636 -4.770 1.00 84.25 181 TYR A O 1
ATOM 1494 N N . CYS A 1 182 ? 8.153 11.715 -4.585 1.00 87.62 182 CYS A N 1
ATOM 1495 C CA . CYS A 1 182 ? 8.133 12.498 -3.368 1.00 87.62 182 CYS A CA 1
ATOM 1496 C C . CYS A 1 182 ? 7.417 13.828 -3.598 1.00 87.62 182 CYS A C 1
ATOM 1498 O O . CYS A 1 182 ? 6.551 14.198 -2.813 1.00 87.62 182 CYS A O 1
ATOM 1500 N N . ASN A 1 183 ? 7.690 14.488 -4.723 1.00 86.31 183 ASN A N 1
ATOM 1501 C CA . ASN A 1 183 ? 7.059 15.759 -5.066 1.00 86.31 183 ASN A CA 1
ATOM 1502 C C . ASN A 1 183 ? 5.604 15.615 -5.530 1.00 86.31 183 ASN A C 1
ATOM 1504 O O . ASN A 1 183 ? 4.771 16.430 -5.142 1.00 86.31 183 ASN A O 1
ATOM 1508 N N . ASN A 1 184 ? 5.290 14.595 -6.333 1.00 83.88 184 ASN A N 1
ATOM 1509 C CA . ASN A 1 184 ? 3.978 14.491 -6.981 1.00 83.88 184 ASN A CA 1
ATOM 1510 C C . ASN A 1 184 ? 2.944 13.739 -6.132 1.00 83.88 184 ASN A C 1
ATOM 1512 O O . ASN A 1 184 ? 1.746 14.014 -6.218 1.00 83.88 184 ASN A O 1
ATOM 1516 N N . PHE A 1 185 ? 3.395 12.798 -5.300 1.00 87.19 185 PHE A N 1
ATOM 1517 C CA . PHE A 1 185 ? 2.517 11.956 -4.498 1.00 87.19 185 PHE A CA 1
ATOM 1518 C C . PHE A 1 185 ? 2.649 12.214 -3.001 1.00 87.19 185 PHE A C 1
ATOM 1520 O O . PHE A 1 185 ? 1.678 12.633 -2.367 1.00 87.19 185 PHE A O 1
ATOM 1527 N N . TRP A 1 186 ? 3.837 11.966 -2.444 1.00 91.19 186 TRP A N 1
ATOM 1528 C CA . TRP A 1 186 ? 4.041 11.905 -0.996 1.00 91.19 186 TRP A CA 1
ATOM 1529 C C . TRP A 1 186 ? 3.885 13.267 -0.319 1.00 91.19 186 TRP A C 1
ATOM 1531 O O . TRP A 1 186 ? 3.046 13.417 0.565 1.00 91.19 186 TRP A O 1
ATOM 1541 N N . ASN A 1 187 ? 4.655 14.274 -0.739 1.00 91.19 187 ASN A N 1
ATOM 1542 C CA . ASN A 1 187 ? 4.688 15.586 -0.092 1.00 91.19 187 ASN A CA 1
ATOM 1543 C C . ASN A 1 187 ? 3.301 16.257 -0.049 1.00 91.19 187 ASN A C 1
ATOM 1545 O O . ASN A 1 187 ? 2.924 16.718 1.030 1.00 91.19 187 ASN A O 1
ATOM 1549 N N . PRO A 1 188 ? 2.495 16.250 -1.134 1.00 91.38 188 PRO A N 1
ATOM 1550 C CA . PRO A 1 188 ? 1.138 16.800 -1.097 1.00 91.38 188 PRO A CA 1
ATOM 1551 C C . PRO A 1 188 ? 0.177 16.050 -0.164 1.00 91.38 188 PRO A C 1
ATOM 1553 O O . PRO A 1 188 ? -0.812 16.627 0.278 1.00 91.38 188 PRO A O 1
ATOM 1556 N N . ARG A 1 189 ? 0.437 14.769 0.129 1.00 93.12 189 ARG A N 1
ATOM 1557 C CA . ARG A 1 189 ? -0.486 13.885 0.863 1.00 93.12 189 ARG A CA 1
ATOM 1558 C C . ARG A 1 189 ? -0.021 13.539 2.273 1.00 93.12 189 ARG A C 1
ATOM 1560 O O . ARG A 1 189 ? -0.806 13.006 3.046 1.00 93.12 189 ARG A O 1
ATOM 1567 N N . LYS A 1 190 ? 1.215 13.873 2.651 1.00 94.00 190 LYS A N 1
ATOM 1568 C CA . LYS A 1 190 ? 1.798 13.553 3.964 1.00 94.00 190 LYS A CA 1
ATOM 1569 C C . LYS A 1 190 ? 0.907 13.988 5.132 1.00 94.00 190 LYS A C 1
ATOM 1571 O O . LYS A 1 190 ? 0.719 13.218 6.066 1.00 94.00 190 LYS A O 1
ATOM 1576 N N . ALA A 1 191 ? 0.359 15.204 5.078 1.00 95.75 191 ALA A N 1
ATOM 1577 C CA . ALA A 1 191 ? -0.520 15.719 6.129 1.00 95.75 191 ALA A CA 1
ATOM 1578 C C . ALA A 1 191 ? -1.858 14.960 6.200 1.00 95.75 191 ALA A C 1
ATOM 1580 O O . ALA A 1 191 ? -2.326 14.652 7.293 1.00 95.75 191 ALA A O 1
ATOM 1581 N N . ASP A 1 192 ? -2.435 14.612 5.047 1.00 96.06 192 ASP A N 1
ATOM 1582 C CA . ASP A 1 192 ? -3.660 13.806 4.968 1.00 96.06 192 ASP A CA 1
ATOM 1583 C C . ASP A 1 192 ? -3.426 12.387 5.505 1.00 96.06 192 ASP A C 1
ATOM 1585 O O . ASP A 1 192 ? -4.202 11.901 6.322 1.00 96.06 192 ASP A O 1
ATOM 1589 N N . ILE A 1 193 ? -2.310 11.748 5.132 1.00 96.06 193 ILE A N 1
ATOM 1590 C CA . ILE A 1 193 ? -1.907 10.438 5.667 1.00 96.06 193 ILE A CA 1
ATOM 1591 C C . ILE A 1 193 ? -1.784 10.498 7.192 1.00 96.06 193 ILE A C 1
ATOM 1593 O O . ILE A 1 193 ? -2.318 9.626 7.872 1.00 96.06 193 ILE A O 1
ATOM 1597 N N . GLU A 1 194 ? -1.133 11.532 7.736 1.00 96.19 194 GLU A N 1
ATOM 1598 C CA . GLU A 1 194 ? -0.980 11.709 9.185 1.00 96.19 194 GLU A CA 1
ATOM 1599 C C . GLU A 1 194 ? -2.328 11.820 9.897 1.00 96.19 194 GLU A C 1
ATOM 1601 O O . GLU A 1 194 ? -2.584 11.141 10.894 1.00 96.19 194 GLU A O 1
ATOM 1606 N N . GLN A 1 195 ? -3.213 12.662 9.364 1.00 97.19 195 GLN A N 1
ATOM 1607 C CA . GLN A 1 195 ? -4.533 12.874 9.935 1.00 97.19 195 GLN A CA 1
ATOM 1608 C C . GLN A 1 195 ? -5.380 11.599 9.864 1.00 97.19 195 GLN A C 1
ATOM 1610 O O . GLN A 1 195 ? -6.013 11.217 10.848 1.00 97.19 195 GLN A O 1
ATOM 1615 N N . LYS A 1 196 ? -5.380 10.915 8.716 1.00 96.88 196 LYS A N 1
ATOM 1616 C CA . LYS A 1 196 ? -6.098 9.653 8.518 1.00 96.88 196 LYS A CA 1
ATOM 1617 C C . LYS A 1 196 ? -5.584 8.556 9.444 1.00 96.88 196 LYS A C 1
ATOM 1619 O O . LYS A 1 196 ? -6.401 7.840 10.016 1.00 96.88 196 LYS A O 1
ATOM 1624 N N . LEU A 1 197 ? -4.268 8.452 9.631 1.00 95.62 197 LEU A N 1
ATOM 1625 C CA . LEU A 1 197 ? -3.649 7.511 10.567 1.00 95.62 197 LEU A CA 1
ATOM 1626 C C . LEU A 1 197 ? -4.122 7.752 12.001 1.00 95.62 197 LEU A C 1
ATOM 1628 O O . LEU A 1 197 ? -4.613 6.826 12.640 1.00 95.62 197 LEU A O 1
ATOM 1632 N N . SER A 1 198 ? -4.034 8.997 12.474 1.00 95.62 198 SER A N 1
ATOM 1633 C CA . SER A 1 198 ? -4.472 9.380 13.823 1.00 95.62 198 SER A CA 1
ATOM 1634 C C . SER A 1 198 ? -5.964 9.103 14.043 1.00 95.62 198 SER A C 1
ATOM 1636 O O . SER A 1 198 ? -6.360 8.494 15.039 1.00 95.62 198 SER A O 1
ATOM 1638 N N . ASN A 1 199 ? -6.800 9.465 13.064 1.00 93.94 199 ASN A N 1
ATOM 1639 C CA . ASN A 1 199 ? -8.229 9.169 13.103 1.00 93.94 199 ASN A CA 1
ATOM 1640 C C . ASN A 1 199 ? -8.481 7.659 13.194 1.00 93.94 199 ASN A C 1
ATOM 1642 O O . ASN A 1 199 ? -9.278 7.218 14.015 1.00 93.94 199 ASN A O 1
ATOM 1646 N N . LEU A 1 200 ? -7.804 6.864 12.362 1.00 91.31 200 LEU A N 1
ATOM 1647 C CA . LEU A 1 200 ? -7.999 5.420 12.332 1.00 91.31 200 LEU A CA 1
ATOM 1648 C C . LEU A 1 200 ? -7.558 4.754 13.643 1.00 91.31 200 LEU A C 1
ATOM 1650 O O . LEU A 1 200 ? -8.236 3.859 14.137 1.00 91.31 200 LEU A O 1
ATOM 1654 N N . GLU A 1 201 ? -6.457 5.217 14.231 1.00 91.56 201 GLU A N 1
ATOM 1655 C CA . GLU A 1 201 ? -5.990 4.765 15.542 1.00 91.56 201 GLU A CA 1
ATOM 1656 C C . GLU A 1 201 ? -7.028 5.029 16.642 1.00 91.56 201 GLU A C 1
ATOM 1658 O O . GLU A 1 201 ? -7.328 4.143 17.445 1.00 91.56 201 GLU A O 1
ATOM 1663 N N . SER A 1 202 ? -7.641 6.215 16.643 1.00 90.62 202 SER A N 1
ATOM 1664 C CA . SER A 1 202 ? -8.707 6.560 17.589 1.00 90.62 202 SER A CA 1
ATOM 1665 C C . SER A 1 202 ? -9.950 5.677 17.431 1.00 90.62 202 SER A C 1
ATOM 1667 O O . SER A 1 202 ? -10.511 5.227 18.436 1.00 90.62 202 SER A O 1
ATOM 1669 N N . GLU A 1 203 ? -10.357 5.396 16.192 1.00 87.94 203 GLU A N 1
ATOM 1670 C CA . GLU A 1 203 ? -11.497 4.524 15.880 1.00 87.94 203 GLU A CA 1
ATOM 1671 C C . GLU A 1 203 ? -11.225 3.077 16.324 1.00 87.94 203 GLU A C 1
ATOM 1673 O O . GLU A 1 203 ? -12.072 2.458 16.966 1.00 87.94 203 GLU A O 1
ATOM 1678 N N . ILE A 1 204 ? -10.018 2.552 16.074 1.00 86.12 204 ILE A N 1
ATOM 1679 C CA . ILE A 1 204 ? -9.609 1.207 16.516 1.00 86.12 204 ILE A CA 1
ATOM 1680 C C . ILE A 1 204 ? -9.601 1.101 18.047 1.00 86.12 204 ILE A C 1
ATOM 1682 O O . ILE A 1 204 ? -10.099 0.119 18.597 1.00 86.12 204 ILE A O 1
ATOM 1686 N N . ASN A 1 205 ? -9.069 2.099 18.751 1.00 87.31 205 ASN A N 1
ATOM 1687 C CA . ASN A 1 205 ? -9.034 2.080 20.215 1.00 87.31 205 ASN A CA 1
ATOM 1688 C C . ASN A 1 205 ? -10.449 2.131 20.810 1.00 87.31 205 ASN A C 1
ATOM 1690 O O . ASN A 1 205 ? -10.767 1.393 21.744 1.00 87.31 205 ASN A O 1
ATOM 1694 N N . SER A 1 206 ? -11.321 2.954 20.225 1.00 85.44 206 SER A N 1
ATOM 1695 C CA . SER A 1 206 ? -12.724 3.063 20.634 1.00 85.44 206 SER A CA 1
ATOM 1696 C C . SER A 1 206 ? -13.488 1.760 20.368 1.00 85.44 206 SER A C 1
ATOM 1698 O O . SER A 1 206 ? -14.262 1.308 21.211 1.00 85.44 206 SER A O 1
ATOM 1700 N N . ALA A 1 207 ? -13.220 1.113 19.232 1.00 81.56 207 ALA A N 1
ATOM 1701 C CA . ALA A 1 207 ? -13.744 -0.201 18.880 1.00 81.56 207 ALA A CA 1
ATOM 1702 C C . ALA A 1 207 ? -13.380 -1.288 19.901 1.00 81.56 207 ALA A C 1
ATOM 1704 O O . ALA A 1 207 ? -14.233 -2.045 20.375 1.00 81.56 207 ALA A O 1
ATOM 1705 N N . GLN A 1 208 ? -12.106 -1.338 20.287 1.00 82.88 208 GLN A N 1
ATOM 1706 C CA . GLN A 1 208 ? -11.604 -2.296 21.269 1.00 82.88 208 GLN A CA 1
ATOM 1707 C C . GLN A 1 208 ? -12.198 -2.067 22.665 1.00 82.88 208 GLN A C 1
ATOM 1709 O O . GLN A 1 208 ? -12.535 -3.036 23.347 1.00 82.88 208 GLN A O 1
ATOM 1714 N N . ASP A 1 209 ? -12.382 -0.811 23.076 1.00 84.62 209 ASP A N 1
ATOM 1715 C CA . ASP A 1 209 ? -13.017 -0.467 24.351 1.00 84.62 209 ASP A CA 1
ATOM 1716 C C . ASP A 1 209 ? -14.511 -0.842 24.391 1.00 84.62 209 ASP A C 1
ATOM 1718 O O . ASP A 1 209 ? -15.004 -1.380 25.384 1.00 84.62 209 ASP A O 1
ATOM 1722 N N . VAL A 1 210 ? -15.251 -0.630 23.298 1.00 83.81 210 VAL A N 1
ATOM 1723 C CA . VAL A 1 210 ? -16.651 -1.083 23.202 1.00 83.81 210 VAL A CA 1
ATOM 1724 C C . VAL A 1 210 ? -16.731 -2.607 23.290 1.00 83.81 210 VAL A C 1
ATOM 1726 O O . VAL A 1 210 ? -17.566 -3.139 24.027 1.00 83.81 210 VAL A O 1
ATOM 1729 N N . LYS A 1 211 ? -15.843 -3.316 22.584 1.00 82.88 211 LYS A N 1
ATOM 1730 C CA . LYS A 1 211 ? -15.787 -4.780 22.609 1.00 82.88 211 LYS A CA 1
ATOM 1731 C C . LYS A 1 211 ? -15.484 -5.318 24.009 1.00 82.88 211 LYS A C 1
ATOM 1733 O O . LYS A 1 211 ? -16.195 -6.206 24.477 1.00 82.88 211 LYS A O 1
ATOM 1738 N N . SER A 1 212 ? -14.489 -4.762 24.700 1.00 84.56 212 SER A N 1
ATOM 1739 C CA . SER A 1 212 ? -14.116 -5.207 26.048 1.00 84.56 212 SER A CA 1
ATOM 1740 C C . SER A 1 212 ? -15.241 -4.965 27.063 1.00 84.56 212 SER A C 1
ATOM 1742 O O . SER A 1 212 ? -15.552 -5.846 27.868 1.00 84.56 212 SER A O 1
ATOM 1744 N N . ARG A 1 213 ? -15.937 -3.820 26.977 1.00 86.62 213 ARG A N 1
ATOM 1745 C CA . ARG A 1 213 ? -17.119 -3.528 27.805 1.00 86.62 213 ARG A CA 1
ATOM 1746 C C . ARG A 1 213 ? -18.278 -4.482 27.521 1.00 86.62 213 ARG A C 1
ATOM 1748 O O . ARG A 1 213 ? -18.927 -4.939 28.463 1.00 86.62 213 ARG A O 1
ATOM 1755 N N . ALA A 1 214 ? -18.527 -4.818 26.255 1.00 84.75 214 ALA A N 1
ATOM 1756 C CA . ALA A 1 214 ? -19.560 -5.781 25.875 1.00 84.75 214 ALA A CA 1
ATOM 1757 C C . ALA A 1 214 ? -19.246 -7.198 26.389 1.00 84.75 214 ALA A C 1
ATOM 1759 O O . ALA A 1 214 ? -20.129 -7.877 26.917 1.00 84.75 214 ALA A O 1
ATOM 1760 N N . GLU A 1 215 ? -17.987 -7.634 26.297 1.00 87.25 215 GLU A N 1
ATOM 1761 C CA . GLU A 1 215 ? -17.532 -8.922 26.830 1.00 87.25 215 GLU A CA 1
ATOM 1762 C C . GLU A 1 215 ? -17.660 -8.982 28.359 1.00 87.25 215 GLU A C 1
ATOM 1764 O O . GLU A 1 215 ? -18.197 -9.958 28.891 1.00 87.25 215 GLU A O 1
ATOM 1769 N N . ALA A 1 216 ? -17.268 -7.918 29.065 1.00 88.75 216 ALA A N 1
ATOM 1770 C CA . ALA A 1 216 ? -17.426 -7.817 30.515 1.00 88.75 216 ALA A CA 1
ATOM 1771 C C . ALA A 1 216 ? -18.907 -7.839 30.942 1.00 88.75 216 ALA A C 1
ATOM 1773 O O . ALA A 1 216 ? -19.283 -8.551 31.877 1.00 88.75 216 ALA A O 1
ATOM 1774 N N . ALA A 1 217 ? -19.776 -7.114 30.229 1.00 88.00 217 ALA A N 1
ATOM 1775 C CA . ALA A 1 217 ? -21.215 -7.117 30.486 1.00 88.00 217 ALA A CA 1
ATOM 1776 C C . ALA A 1 217 ? -21.842 -8.500 30.243 1.00 88.00 217 ALA A C 1
ATOM 1778 O O . ALA A 1 217 ? -22.676 -8.952 31.035 1.00 88.00 217 ALA A O 1
ATOM 1779 N N . LYS A 1 218 ? -21.408 -9.210 29.191 1.00 88.56 218 LYS A N 1
ATOM 1780 C CA . LYS A 1 218 ? -21.847 -10.580 28.895 1.00 88.56 218 LYS A CA 1
ATOM 1781 C C . LYS A 1 218 ? -21.445 -11.551 30.005 1.00 88.56 218 LYS A C 1
ATOM 1783 O O . LYS A 1 218 ? -22.288 -12.319 30.461 1.00 88.56 218 LYS A O 1
ATOM 1788 N N . GLN A 1 219 ? -20.199 -11.487 30.476 1.00 91.31 219 GLN A N 1
ATOM 1789 C CA . GLN A 1 219 ? -19.722 -12.322 31.584 1.00 91.31 219 GLN A CA 1
ATOM 1790 C C . GLN A 1 219 ? -20.491 -12.037 32.880 1.00 91.31 219 GLN A C 1
ATOM 1792 O O . GLN A 1 219 ? -20.955 -12.966 33.535 1.00 91.31 219 GLN A O 1
ATOM 1797 N N . SER A 1 220 ? -20.706 -10.762 33.219 1.00 92.25 220 SER A N 1
ATOM 1798 C CA . SER A 1 220 ? -21.497 -10.382 34.397 1.00 92.25 220 SER A CA 1
ATOM 1799 C C . SER A 1 220 ? -22.944 -10.882 34.313 1.00 92.25 220 SER A C 1
ATOM 1801 O O . SER A 1 220 ? -23.491 -11.368 35.302 1.00 92.25 220 SER A O 1
ATOM 1803 N N . THR A 1 221 ? -23.561 -10.805 33.131 1.00 90.88 221 THR A N 1
ATOM 1804 C CA . THR A 1 221 ? -24.932 -11.290 32.910 1.00 90.88 221 THR A CA 1
ATOM 1805 C C . THR A 1 221 ? -25.014 -12.809 33.029 1.00 90.88 221 THR A C 1
ATOM 1807 O O . THR A 1 221 ? -25.945 -13.312 33.654 1.00 90.88 221 THR A O 1
ATOM 1810 N N . GLN A 1 222 ? -24.027 -13.536 32.498 1.00 90.75 222 GLN A N 1
ATOM 1811 C CA . GLN A 1 222 ? -23.961 -14.991 32.630 1.00 90.75 222 GLN A CA 1
ATOM 1812 C C . GLN A 1 222 ? -23.822 -15.415 34.096 1.00 90.75 222 GLN A C 1
ATOM 1814 O O . GLN A 1 222 ? -24.572 -16.270 34.550 1.00 90.75 222 GLN A O 1
ATOM 1819 N N . LEU A 1 223 ? -22.945 -14.757 34.863 1.00 93.19 223 LEU A N 1
ATOM 1820 C CA . LEU A 1 223 ? -22.788 -15.031 36.295 1.00 93.19 223 LEU A CA 1
ATOM 1821 C C . LEU A 1 223 ? -24.093 -14.803 37.072 1.00 93.19 223 LEU A C 1
ATOM 1823 O O . LEU A 1 223 ? -24.473 -15.633 37.894 1.00 93.19 223 LEU A O 1
ATOM 1827 N N . LYS A 1 224 ? -24.811 -13.709 36.781 1.00 93.88 224 LYS A N 1
ATOM 1828 C CA . LYS A 1 224 ? -26.120 -13.429 37.397 1.00 93.88 224 LYS A CA 1
ATOM 1829 C C . LYS A 1 224 ? -27.176 -14.473 37.027 1.00 93.88 224 LYS A C 1
ATOM 1831 O O . LYS A 1 224 ? -28.008 -14.815 37.864 1.00 93.88 224 LYS A O 1
ATOM 1836 N N . LEU A 1 225 ? -27.158 -14.970 35.790 1.00 90.56 225 LEU A N 1
ATOM 1837 C CA . LEU A 1 225 ? -28.062 -16.027 35.338 1.00 90.56 225 LEU A CA 1
ATOM 1838 C C . LEU A 1 225 ? -27.768 -17.352 36.052 1.00 90.56 225 LEU A C 1
ATOM 1840 O O . LEU A 1 225 ? -28.693 -17.984 36.561 1.00 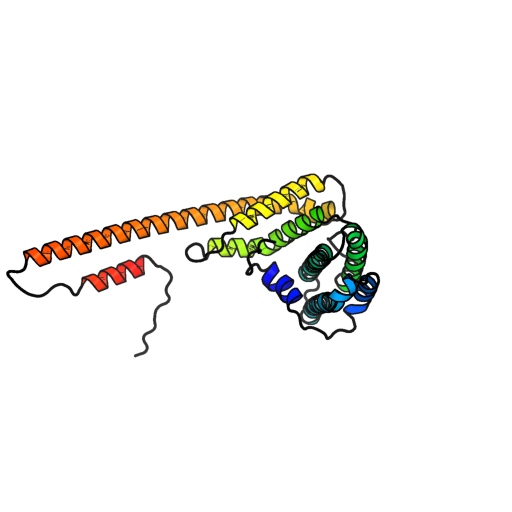90.56 225 LEU A O 1
ATOM 1844 N N . ASP A 1 226 ? -26.496 -17.740 36.135 1.00 91.50 226 ASP A N 1
ATOM 1845 C CA . ASP A 1 226 ? -26.067 -18.970 36.805 1.00 91.50 226 ASP A CA 1
ATOM 1846 C C . ASP A 1 226 ? -26.420 -18.935 38.303 1.00 91.50 226 ASP A C 1
ATOM 1848 O O . ASP A 1 226 ? -26.917 -19.921 38.857 1.00 91.50 226 ASP A O 1
ATOM 1852 N N . GLU A 1 227 ? -26.250 -17.778 38.955 1.00 92.81 227 GLU A N 1
ATOM 1853 C CA . GLU A 1 227 ? -26.664 -17.571 40.345 1.00 92.81 227 GLU A CA 1
ATOM 1854 C C . GLU A 1 227 ? -28.187 -17.690 40.518 1.00 92.81 227 GLU A C 1
ATOM 1856 O O . GLU A 1 227 ? -28.651 -18.390 41.423 1.00 92.81 227 GLU A O 1
ATOM 1861 N N . ALA A 1 228 ? -28.979 -17.068 39.637 1.00 89.31 228 ALA A N 1
ATOM 1862 C CA . ALA A 1 228 ? -30.439 -17.144 39.688 1.00 89.31 228 ALA A CA 1
ATOM 1863 C C . ALA A 1 228 ? -30.956 -18.582 39.488 1.00 89.31 228 ALA A C 1
ATOM 1865 O O . ALA A 1 228 ? -31.850 -19.026 40.213 1.00 89.31 228 ALA A O 1
ATOM 1866 N N . ILE A 1 229 ? -30.360 -19.339 38.558 1.00 87.81 229 ILE A N 1
ATOM 1867 C CA . ILE A 1 229 ? -30.674 -20.759 38.335 1.00 87.81 229 ILE A CA 1
ATOM 1868 C C . ILE A 1 229 ? -30.349 -21.583 39.588 1.00 87.81 229 ILE A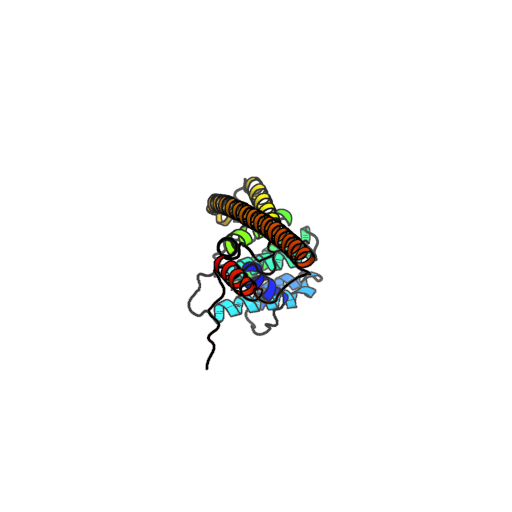 C 1
ATOM 1870 O O . ILE A 1 229 ? -31.155 -22.413 40.018 1.00 87.81 229 ILE A O 1
ATOM 1874 N N . LEU A 1 230 ? -29.195 -21.341 40.218 1.00 87.00 230 LEU A N 1
ATOM 1875 C CA . LEU A 1 230 ? -28.808 -22.036 41.444 1.00 87.00 230 LEU A CA 1
ATOM 1876 C C . LEU A 1 230 ? -29.780 -21.748 42.598 1.00 87.00 230 LEU A C 1
ATOM 1878 O O . LEU A 1 230 ? -30.151 -22.667 43.332 1.00 87.00 230 LEU A O 1
ATOM 1882 N N . GLN A 1 231 ? -30.200 -20.491 42.769 1.00 86.38 231 GLN A N 1
ATOM 1883 C CA . GLN A 1 231 ? -31.167 -20.115 43.802 1.00 86.38 231 GLN A CA 1
ATOM 1884 C C . GLN A 1 231 ? -32.539 -20.762 43.566 1.00 86.38 231 GLN A C 1
ATOM 1886 O O . GLN A 1 231 ? -33.118 -21.305 44.510 1.00 86.38 231 GLN A O 1
ATOM 1891 N N . ALA A 1 232 ? -33.023 -20.792 42.321 1.00 79.25 232 ALA A N 1
ATOM 1892 C CA . ALA A 1 232 ? -34.274 -21.465 41.972 1.00 79.25 232 ALA A CA 1
ATOM 1893 C C . ALA A 1 232 ? -34.232 -22.969 42.309 1.00 79.25 232 ALA A C 1
ATOM 1895 O O . ALA A 1 232 ? -35.154 -23.481 42.944 1.00 79.25 232 ALA A O 1
ATOM 1896 N N . ASN A 1 233 ? -33.127 -23.653 41.988 1.00 80.00 233 ASN A N 1
ATOM 1897 C CA . ASN A 1 233 ? -32.937 -25.076 42.302 1.00 80.00 233 ASN A CA 1
ATOM 1898 C C . ASN A 1 233 ? -32.889 -25.365 43.820 1.00 80.00 233 ASN A C 1
ATOM 1900 O O . ASN A 1 233 ? -33.337 -26.421 44.285 1.00 80.00 233 ASN A O 1
ATOM 1904 N N . LYS A 1 234 ? -32.365 -24.433 44.629 1.00 77.25 234 LYS A N 1
ATOM 1905 C CA . LYS A 1 234 ? -32.417 -24.530 46.101 1.00 77.25 234 LYS A CA 1
ATOM 1906 C C . LYS A 1 234 ? -33.837 -24.328 46.637 1.00 77.25 234 LYS A C 1
ATOM 1908 O O . LYS A 1 234 ? -34.252 -25.043 47.544 1.00 77.25 234 LYS A O 1
ATOM 1913 N N . ALA A 1 235 ? -34.599 -23.394 46.073 1.00 65.88 235 ALA A N 1
ATOM 1914 C CA . ALA A 1 235 ? -35.980 -23.156 46.488 1.00 65.88 235 ALA A CA 1
ATOM 1915 C C . ALA A 1 235 ? -36.896 -24.348 46.147 1.00 65.88 235 ALA A C 1
ATOM 1917 O O . ALA A 1 235 ? -37.696 -24.766 46.983 1.00 65.88 235 ALA A O 1
ATOM 1918 N N . SER A 1 236 ? -36.733 -24.957 44.967 1.00 59.00 236 SER A N 1
ATOM 1919 C CA . SER A 1 236 ? -37.523 -26.123 44.552 1.00 59.00 236 SER A CA 1
ATOM 1920 C C . SER A 1 236 ? -37.206 -27.393 45.345 1.00 59.00 236 SER A C 1
ATOM 1922 O O . SER A 1 236 ? -38.090 -28.217 45.562 1.00 59.00 236 SER A O 1
ATOM 1924 N N . SER A 1 237 ? -35.963 -27.568 45.810 1.00 55.19 237 SER A N 1
ATOM 1925 C CA . SER A 1 237 ? -35.610 -28.711 46.670 1.00 55.19 237 SER A CA 1
ATOM 1926 C C . SER A 1 237 ? -36.197 -28.581 48.083 1.00 55.19 237 SER A C 1
ATOM 1928 O O . SER A 1 237 ? -36.600 -29.587 48.671 1.00 55.19 237 SER A O 1
ATOM 1930 N N . LEU A 1 238 ? -36.348 -27.351 48.587 1.00 51.50 238 LEU A N 1
ATOM 1931 C CA . LEU A 1 238 ? -37.025 -27.062 49.857 1.00 51.50 238 LEU A CA 1
ATOM 1932 C C . LEU A 1 238 ? -38.562 -27.122 49.762 1.00 51.50 238 LEU A C 1
ATOM 1934 O O . LEU A 1 238 ? -39.211 -27.387 50.771 1.00 51.50 238 LEU A O 1
ATOM 1938 N N . SER A 1 239 ? -39.161 -26.933 48.578 1.00 47.91 239 SER A N 1
ATOM 1939 C CA . SER A 1 239 ? -40.624 -26.977 48.388 1.00 47.91 239 SER A CA 1
ATOM 1940 C C . SER A 1 239 ? -41.188 -28.368 48.055 1.00 47.91 239 SER A C 1
ATOM 1942 O O . SER A 1 239 ? -42.353 -28.482 47.667 1.00 47.91 239 SER A O 1
ATOM 1944 N N . SER A 1 240 ? -40.419 -29.442 48.265 1.00 45.28 240 SER A N 1
ATOM 1945 C CA . SER A 1 240 ? -40.841 -30.838 48.038 1.00 45.28 240 SER A CA 1
ATOM 1946 C C . SER A 1 240 ? -41.956 -31.349 48.973 1.00 45.28 240 SER A C 1
ATOM 1948 O O . SER A 1 240 ? -42.183 -32.553 49.062 1.00 45.28 240 SER A O 1
ATOM 1950 N N . ALA A 1 241 ? -42.713 -30.453 49.613 1.00 42.44 241 ALA A N 1
ATOM 1951 C CA . ALA A 1 241 ? -43.929 -30.802 50.335 1.00 42.44 241 ALA A CA 1
ATOM 1952 C C . ALA A 1 241 ? -45.236 -30.342 49.662 1.00 42.44 241 ALA A C 1
ATOM 1954 O O . ALA A 1 241 ? -46.228 -31.034 49.848 1.00 42.44 241 ALA A O 1
ATOM 1955 N N . PHE A 1 242 ? -45.307 -29.265 48.862 1.00 46.06 242 PHE A N 1
ATOM 1956 C CA . PHE A 1 242 ? -46.610 -28.830 48.319 1.00 46.06 242 PHE A CA 1
ATOM 1957 C C . PHE A 1 242 ? -46.530 -28.040 47.001 1.00 46.06 242 PHE A C 1
ATOM 1959 O O . PHE A 1 242 ? -45.924 -26.978 46.943 1.00 46.06 242 PHE A O 1
ATOM 1966 N N . GLY A 1 243 ? -47.261 -28.527 45.988 1.00 40.41 243 GLY A N 1
ATOM 1967 C CA . GLY A 1 243 ? -48.098 -27.694 45.111 1.00 40.41 243 GLY A CA 1
ATOM 1968 C C . GLY A 1 243 ? -47.442 -26.957 43.936 1.00 40.41 243 GLY A C 1
ATOM 1969 O O . GLY A 1 243 ? -46.933 -25.858 44.078 1.00 40.41 243 GLY A O 1
ATOM 1970 N N . THR A 1 244 ? -47.566 -27.559 42.753 1.00 47.34 244 THR A N 1
ATOM 1971 C CA . THR A 1 244 ? -47.823 -26.964 41.420 1.00 47.34 244 THR A CA 1
ATOM 1972 C C . THR A 1 244 ? -47.801 -25.430 41.211 1.00 47.34 244 THR A C 1
ATOM 1974 O O . THR A 1 244 ? -48.516 -24.696 41.883 1.00 47.34 244 THR A O 1
ATOM 1977 N N . LEU A 1 245 ? -47.222 -25.050 40.053 1.00 46.25 245 LEU A N 1
ATOM 1978 C CA . LEU A 1 245 ? -47.637 -23.959 39.138 1.00 46.25 245 LEU A CA 1
ATOM 1979 C C . LEU A 1 245 ? -47.093 -22.527 39.390 1.00 46.25 245 LEU A C 1
ATOM 1981 O O . LEU A 1 245 ? -47.740 -21.750 40.073 1.00 46.25 245 LEU A O 1
ATOM 1985 N N . ALA A 1 246 ? -45.969 -22.146 38.747 1.00 43.00 246 ALA A N 1
ATOM 1986 C CA . ALA A 1 246 ? -45.659 -20.745 38.344 1.00 43.00 246 ALA A CA 1
ATOM 1987 C C . ALA A 1 246 ? -44.372 -20.569 37.479 1.00 43.00 246 ALA A C 1
ATOM 1989 O O . ALA A 1 246 ? -43.734 -19.523 37.528 1.00 43.00 246 ALA A O 1
ATOM 1990 N N . ALA A 1 247 ? -43.929 -21.558 36.689 1.00 49.25 247 ALA A N 1
ATOM 1991 C CA . ALA A 1 247 ? -42.615 -21.484 36.012 1.00 49.25 247 ALA A CA 1
ATOM 1992 C C . ALA A 1 247 ? -42.636 -21.012 34.539 1.00 49.25 247 ALA A C 1
ATOM 1994 O O . ALA A 1 247 ? -41.604 -21.063 33.874 1.00 49.25 247 ALA A O 1
ATOM 1995 N N . LEU A 1 248 ? -43.777 -20.567 33.998 1.00 46.25 248 LEU A N 1
ATOM 1996 C CA . LEU A 1 248 ? -43.907 -20.294 32.554 1.00 46.25 248 LEU A CA 1
ATOM 1997 C C . LEU A 1 248 ? -43.700 -18.830 32.128 1.00 46.25 248 LEU A C 1
ATOM 1999 O O . LEU A 1 248 ? -43.657 -18.570 30.930 1.00 46.25 248 LEU A O 1
ATOM 2003 N N . GLU A 1 249 ? -43.499 -17.880 33.046 1.00 43.69 249 GLU A N 1
ATOM 2004 C CA . GLU A 1 249 ? -43.368 -16.456 32.664 1.00 43.69 249 GLU A CA 1
ATOM 2005 C C . GLU A 1 249 ? -41.918 -15.950 32.546 1.00 43.69 249 GLU A C 1
ATOM 2007 O O . GLU A 1 249 ? -41.643 -14.962 31.864 1.00 43.69 249 GLU A O 1
ATOM 2012 N N . LEU A 1 250 ? -40.951 -16.658 33.134 1.00 53.12 250 LEU A N 1
ATOM 2013 C CA . LEU A 1 250 ? -39.532 -16.280 33.085 1.00 53.12 250 LEU A CA 1
ATOM 2014 C C . LEU A 1 250 ? -38.895 -16.329 31.678 1.00 53.12 250 LEU A C 1
ATOM 2016 O O . LEU A 1 250 ? -38.105 -15.429 31.372 1.00 53.12 250 LEU A O 1
ATOM 2020 N N . PRO A 1 251 ? -39.225 -17.289 30.786 1.00 55.38 251 PRO A N 1
ATOM 2021 C CA . PRO A 1 251 ? -38.632 -17.324 29.448 1.00 55.38 251 PRO A CA 1
ATOM 2022 C C . PRO A 1 251 ? -39.000 -16.098 28.599 1.00 55.38 251 PRO A C 1
ATOM 2024 O O . PRO A 1 251 ? -38.171 -15.607 27.835 1.00 55.38 251 PRO A O 1
ATOM 2027 N N . ALA A 1 252 ? -40.216 -15.564 28.760 1.00 51.28 252 ALA A N 1
ATOM 2028 C CA . ALA A 1 252 ? -40.682 -14.397 28.012 1.00 51.28 252 ALA A CA 1
ATOM 2029 C C . ALA A 1 252 ? -39.994 -13.104 28.477 1.00 51.28 252 ALA A C 1
ATOM 2031 O O . ALA A 1 252 ? -39.587 -12.294 27.645 1.00 51.28 252 ALA A O 1
ATOM 2032 N N . ALA A 1 253 ? -39.785 -12.933 29.786 1.00 54.25 253 ALA A N 1
ATOM 2033 C CA . ALA A 1 253 ? -39.042 -11.795 30.327 1.00 54.25 253 ALA A CA 1
ATOM 2034 C C . ALA A 1 253 ? -37.562 -11.815 29.895 1.00 54.25 253 ALA A C 1
ATOM 2036 O O . ALA A 1 253 ? -37.016 -10.780 29.512 1.00 54.25 253 ALA A O 1
ATOM 2037 N N . LEU A 1 254 ? -36.932 -12.996 29.868 1.00 56.78 254 LEU A N 1
ATOM 2038 C CA . LEU A 1 254 ? -35.570 -13.177 29.350 1.00 56.78 254 LEU A CA 1
ATOM 2039 C C . LEU A 1 254 ? -35.479 -12.893 27.844 1.00 56.78 254 LEU A C 1
ATOM 2041 O O . LEU A 1 254 ? -34.540 -12.231 27.404 1.00 56.78 254 LEU A O 1
ATOM 2045 N N . PHE A 1 255 ? -36.467 -13.327 27.056 1.00 61.31 255 PHE A N 1
ATOM 2046 C CA . PHE A 1 255 ? -36.534 -13.030 25.623 1.00 61.31 255 PHE A CA 1
ATOM 2047 C C . PHE A 1 255 ? -36.729 -11.530 25.347 1.00 61.31 255 PHE A C 1
ATOM 2049 O O . PHE A 1 255 ? -36.090 -10.976 24.451 1.00 61.31 255 PHE A O 1
ATOM 2056 N N . LEU A 1 256 ? -37.561 -10.845 26.140 1.00 56.34 256 LEU A N 1
ATOM 2057 C CA . LEU A 1 256 ? -37.776 -9.400 26.027 1.00 56.34 256 LEU A CA 1
ATOM 2058 C C . LEU A 1 256 ? -36.532 -8.595 26.430 1.00 56.34 256 LEU A C 1
ATOM 2060 O O . LEU A 1 256 ? -36.201 -7.634 25.740 1.00 56.34 256 LEU A O 1
ATOM 2064 N N . LEU A 1 257 ? -35.803 -9.014 27.470 1.00 58.22 257 LEU A N 1
ATOM 2065 C CA . LEU A 1 257 ? -34.528 -8.398 27.863 1.00 58.22 257 LEU A CA 1
ATOM 2066 C C . LEU A 1 257 ? -33.420 -8.641 26.828 1.00 58.22 257 LEU A C 1
ATOM 2068 O O . LEU A 1 257 ? -32.651 -7.736 26.518 1.00 58.22 257 LEU A O 1
ATOM 2072 N N . TYR A 1 258 ? -33.357 -9.837 26.238 1.00 61.47 258 TYR A N 1
ATOM 2073 C CA . TYR A 1 258 ? -32.435 -10.120 25.136 1.00 61.47 258 TYR A CA 1
ATOM 2074 C C . TYR A 1 258 ? -32.721 -9.227 23.916 1.00 61.47 258 TYR A C 1
ATOM 2076 O O . TYR A 1 258 ? -31.797 -8.687 23.305 1.00 61.47 258 TYR A O 1
ATOM 2084 N N . LYS A 1 259 ? -34.004 -9.005 23.600 1.00 55.06 259 LYS A N 1
ATOM 2085 C CA . LYS A 1 259 ? -34.436 -8.157 22.482 1.00 55.06 259 LYS A CA 1
ATOM 2086 C C . LYS A 1 259 ? -34.151 -6.667 22.705 1.00 55.06 259 LYS A C 1
ATOM 2088 O O . LYS A 1 259 ? -33.824 -5.979 21.746 1.00 55.06 259 LYS A O 1
ATOM 2093 N N . THR A 1 260 ? -34.249 -6.155 23.932 1.00 57.44 260 THR A N 1
ATOM 2094 C CA . THR A 1 260 ? -33.938 -4.741 24.226 1.00 57.44 260 THR A CA 1
ATOM 2095 C C . THR A 1 260 ? -32.436 -4.456 24.297 1.00 57.44 260 THR A C 1
ATOM 2097 O O . THR A 1 260 ? -32.027 -3.322 24.063 1.00 57.44 260 THR A O 1
ATOM 2100 N N . LEU A 1 261 ? -31.609 -5.475 24.560 1.00 52.69 261 LEU A N 1
ATOM 2101 C CA . LEU A 1 261 ? -30.144 -5.370 24.604 1.00 52.69 261 LEU A CA 1
ATOM 2102 C C . LEU A 1 261 ? -29.454 -5.622 23.247 1.00 52.69 261 LEU A C 1
ATOM 2104 O O . LEU A 1 261 ? -28.260 -5.360 23.120 1.00 52.69 261 LEU A O 1
ATOM 2108 N N . SER A 1 262 ? -30.175 -6.101 22.227 1.00 44.56 262 SER A N 1
ATOM 2109 C CA . SER A 1 262 ? -29.695 -6.235 20.839 1.00 44.56 262 SER A CA 1
ATOM 2110 C C . SER A 1 262 ? -30.556 -5.393 19.889 1.00 44.56 262 SER A C 1
ATOM 2112 O O . SER A 1 262 ? -31.554 -5.896 19.375 1.00 44.56 262 SER A O 1
ATOM 2114 N N . PRO A 1 263 ? -30.193 -4.126 19.606 1.00 45.62 263 PRO A N 1
ATOM 2115 C CA . PRO A 1 263 ? -31.064 -3.205 18.870 1.00 45.62 263 PRO A CA 1
ATOM 2116 C C . PRO A 1 263 ? -31.297 -3.537 17.384 1.00 45.62 263 PRO A C 1
ATOM 2118 O O . PRO A 1 263 ? -32.123 -2.883 16.757 1.00 45.62 263 PRO A O 1
ATOM 2121 N N . ASN A 1 264 ? -30.610 -4.527 16.797 1.00 49.09 264 ASN A N 1
ATOM 2122 C CA . ASN A 1 264 ? -30.513 -4.665 15.335 1.00 49.09 264 ASN A CA 1
ATOM 2123 C C . ASN A 1 264 ? -30.947 -6.036 14.780 1.00 49.09 264 ASN A C 1
ATOM 2125 O O . ASN A 1 264 ? -30.246 -6.598 13.943 1.00 49.09 264 ASN A O 1
ATOM 2129 N N . ASN A 1 265 ? -32.102 -6.571 15.190 1.00 46.22 265 ASN A N 1
ATOM 2130 C CA . ASN A 1 265 ? -32.758 -7.644 14.425 1.00 46.22 265 ASN A CA 1
ATOM 2131 C C . ASN A 1 265 ? -34.043 -7.122 13.757 1.00 46.22 265 ASN A C 1
ATOM 2133 O O . ASN A 1 265 ? -34.898 -6.572 14.459 1.00 46.22 265 ASN A O 1
ATOM 2137 N N . PRO A 1 266 ? -34.210 -7.282 12.426 1.00 41.44 266 PRO A N 1
ATOM 2138 C CA . PRO A 1 266 ? -35.414 -6.838 11.733 1.00 41.44 266 PRO A CA 1
ATOM 2139 C C . PRO A 1 266 ? -36.635 -7.667 12.171 1.00 41.44 266 PRO A C 1
ATOM 2141 O O . PRO A 1 266 ? -36.486 -8.823 12.580 1.00 41.44 266 PRO A O 1
ATOM 2144 N N . PRO A 1 267 ? -37.854 -7.098 12.113 1.00 39.47 267 PRO A N 1
ATOM 2145 C CA . PRO A 1 267 ? -39.055 -7.783 12.565 1.00 39.47 267 PRO A CA 1
ATOM 2146 C C . PRO A 1 267 ? -39.364 -8.984 11.667 1.00 39.47 267 PRO A C 1
ATOM 2148 O O . PRO A 1 267 ? -39.526 -8.850 10.456 1.00 39.47 267 PRO A O 1
ATOM 2151 N N . THR A 1 268 ? -39.488 -10.161 12.278 1.00 40.59 268 THR A N 1
ATOM 2152 C CA . THR A 1 268 ? -40.052 -11.347 11.634 1.00 40.59 268 THR A CA 1
ATOM 2153 C C . THR A 1 268 ? -41.532 -11.087 11.358 1.00 40.59 268 THR A C 1
ATOM 2155 O O . THR A 1 268 ? -42.364 -11.158 12.263 1.00 40.59 268 THR A O 1
ATOM 2158 N N . THR A 1 269 ? -41.863 -10.752 10.113 1.00 36.09 269 THR A N 1
ATOM 2159 C CA . THR A 1 269 ? -43.243 -10.729 9.624 1.00 36.09 269 THR A CA 1
ATOM 2160 C C . THR A 1 269 ? -43.781 -12.155 9.645 1.00 36.09 269 THR A C 1
ATOM 2162 O O . THR A 1 269 ? -43.393 -12.983 8.824 1.00 36.09 269 THR A O 1
ATOM 2165 N N . ILE A 1 270 ? -44.661 -12.454 10.599 1.00 37.38 270 ILE A N 1
ATOM 2166 C CA . ILE A 1 270 ? -45.473 -13.670 10.569 1.00 37.38 270 ILE A CA 1
ATOM 2167 C C . ILE A 1 270 ? -46.655 -13.369 9.647 1.00 37.38 270 ILE A C 1
ATOM 2169 O O . ILE A 1 270 ? -47.545 -12.595 9.998 1.00 37.38 270 ILE A O 1
ATOM 2173 N N . ILE A 1 271 ? -46.613 -13.930 8.439 1.00 38.38 271 ILE A N 1
ATOM 2174 C CA . ILE A 1 271 ? -47.775 -14.017 7.552 1.00 38.38 271 ILE A CA 1
ATOM 2175 C C . ILE A 1 271 ? -48.712 -15.059 8.175 1.00 38.38 271 ILE A C 1
ATOM 2177 O O . ILE A 1 271 ? -48.263 -16.147 8.541 1.00 38.38 271 ILE A O 1
ATOM 2181 N N . THR A 1 272 ? -49.967 -14.656 8.368 1.00 46.53 272 THR A N 1
ATOM 2182 C CA . THR A 1 272 ? -51.068 -15.506 8.848 1.00 46.53 272 THR A CA 1
ATOM 2183 C C . THR A 1 272 ? -51.608 -16.382 7.732 1.00 46.53 272 THR A C 1
ATOM 2185 O O . THR A 1 272 ? -51.525 -15.954 6.559 1.00 46.53 272 THR A O 1
#